Protein AF-0000000083161069 (afdb_homodimer)

pLDDT: mean 96.92, std 3.1, range [81.69, 98.94]

Radius of gyration: 20.44 Å; Cα contacts (8 Å, |Δi|>4): 675; chains: 2; bounding box: 47×59×51 Å

Secondary structure (DSSP, 8-state):
-EEEEEEEEEESS-S-TTSPPPPHHHHHHHHHHHHH-GGGT-TTEEEEEEEEEEGGGTEEEEEEEEPTT-TTSTTTT-EEEEEEEEETTTEEEEE-TTS-EEEEEEEE-GGG-EEEEEEEEEEETT--TTSHHHHHHHHHHHHHHHHHHHHHHHHHHHHHHTT--/-EEEEEEEEEESS-S-TTSPPPPHHHHHHHHHHHHH-GGGT-TTEEEEEEEEEEGGGTEEEEEEEEPTT-TTSTTTT-EEEEEEEEETTTEEEEE-TTS-EEEEEEEE-GGG-EEEEEEEEEEETT--TTSHHHHHHHHHHHHHHHHHHHHHHHHHHHHHHTT--

Structure (mmCIF, N/CA/C/O backbone):
data_AF-0000000083161069-model_v1
#
loop_
_entity.id
_entity.type
_entity.pdbx_description
1 polymer 'DUF1857-domain-containing protein'
#
loop_
_atom_site.group_PDB
_atom_site.id
_atom_site.type_symbol
_atom_site.label_atom_id
_atom_site.label_alt_id
_atom_site.label_comp_id
_atom_site.label_asym_id
_atom_site.label_entity_id
_atom_site.label_seq_id
_atom_site.pdbx_PDB_ins_code
_atom_site.Cartn_x
_atom_site.Cartn_y
_atom_site.Cartn_z
_atom_site.occupancy
_atom_site.B_iso_or_equiv
_atom_site.auth_seq_id
_atom_site.auth_comp_id
_atom_site.auth_asym_id
_atom_site.auth_atom_id
_atom_site.pdbx_PDB_model_num
ATOM 1 N N . MET A 1 1 ? 15.859 16.391 -9.18 1 93 1 MET A N 1
ATOM 2 C CA . MET A 1 1 ? 14.578 16.078 -8.547 1 93 1 MET A CA 1
ATOM 3 C C . MET A 1 1 ? 14.672 14.781 -7.742 1 93 1 MET A C 1
ATOM 5 O O . MET A 1 1 ? 15.133 13.758 -8.25 1 93 1 MET A O 1
ATOM 9 N N . LEU A 1 2 ? 14.273 14.859 -6.488 1 95.5 2 LEU A N 1
ATOM 10 C CA . LEU A 1 2 ? 14.273 13.695 -5.598 1 95.5 2 LEU A CA 1
ATOM 11 C C . LEU A 1 2 ? 12.898 13.055 -5.539 1 95.5 2 LEU A C 1
ATOM 13 O O . LEU A 1 2 ? 11.891 13.742 -5.359 1 95.5 2 LEU A O 1
ATOM 17 N N . ASN A 1 3 ? 12.797 11.773 -5.797 1 96.75 3 ASN A N 1
ATOM 18 C CA . ASN A 1 3 ? 11.625 10.953 -5.504 1 96.75 3 ASN A CA 1
ATOM 19 C C . ASN A 1 3 ? 11.812 10.133 -4.234 1 96.75 3 ASN A C 1
ATOM 21 O O . ASN A 1 3 ? 12.711 9.281 -4.168 1 96.75 3 ASN A O 1
ATOM 25 N N . LEU A 1 4 ? 11.031 10.422 -3.291 1 97.81 4 LEU A N 1
ATOM 26 C CA . LEU A 1 4 ? 11.172 9.766 -1.998 1 97.81 4 LEU A CA 1
ATOM 27 C C . LEU A 1 4 ? 10.008 8.82 -1.737 1 97.81 4 LEU A C 1
ATOM 29 O O . LEU A 1 4 ? 8.852 9.25 -1.698 1 97.81 4 LEU A O 1
ATOM 33 N N . ASN A 1 5 ? 10.289 7.562 -1.621 1 98.56 5 ASN A N 1
ATOM 34 C CA . ASN A 1 5 ? 9.289 6.555 -1.272 1 98.56 5 ASN A CA 1
ATOM 35 C C . ASN A 1 5 ? 9.375 6.168 0.202 1 98.56 5 ASN A C 1
ATOM 37 O O . ASN A 1 5 ? 10.438 5.777 0.686 1 98.56 5 ASN A O 1
ATOM 41 N N . ILE A 1 6 ? 8.25 6.27 0.891 1 98.75 6 ILE A N 1
ATOM 42 C CA . ILE A 1 6 ? 8.18 5.973 2.316 1 98.75 6 ILE A CA 1
ATOM 43 C C . ILE A 1 6 ? 6.941 5.121 2.605 1 98.75 6 ILE A C 1
ATOM 45 O O . ILE A 1 6 ? 5.891 5.312 1.989 1 98.75 6 ILE A O 1
ATOM 49 N N . ALA A 1 7 ? 7.07 4.164 3.502 1 98.94 7 ALA A N 1
ATOM 50 C CA . ALA A 1 7 ? 5.926 3.404 3.994 1 98.94 7 ALA A CA 1
ATOM 51 C C . ALA A 1 7 ? 6.039 3.146 5.496 1 98.94 7 ALA A C 1
ATOM 53 O O . ALA A 1 7 ? 7.129 2.869 6 1 98.94 7 ALA A O 1
ATOM 54 N N . TYR A 1 8 ? 4.949 3.268 6.191 1 98.94 8 TYR A N 1
ATOM 55 C CA . TYR A 1 8 ? 4.875 3.01 7.625 1 98.94 8 TYR A CA 1
ATOM 56 C C . TYR A 1 8 ? 3.617 2.225 7.973 1 98.94 8 TYR A C 1
ATOM 58 O O . TYR A 1 8 ? 2.541 2.49 7.434 1 98.94 8 TYR A O 1
ATOM 66 N N . THR A 1 9 ? 3.74 1.242 8.867 1 98.88 9 THR A N 1
ATOM 67 C CA . THR A 1 9 ? 2.639 0.362 9.242 1 98.88 9 THR A CA 1
ATOM 68 C C . THR A 1 9 ? 2.494 0.291 10.758 1 98.88 9 THR A C 1
ATOM 70 O O . THR A 1 9 ? 3.492 0.221 11.477 1 98.88 9 THR A O 1
ATOM 73 N N . GLU A 1 10 ? 1.285 0.245 11.234 1 98.19 10 GLU A N 1
ATOM 74 C CA . GLU A 1 10 ? 1.01 -0.045 12.633 1 98.19 10 GLU A CA 1
ATOM 75 C C . GLU A 1 10 ? -0.235 -0.915 12.789 1 98.19 10 GLU A C 1
ATOM 77 O O . GLU A 1 10 ? -1.199 -0.763 12.031 1 98.19 10 GLU A O 1
ATOM 82 N N . PRO A 1 11 ? -0.23 -1.835 13.781 1 97.62 11 PRO A N 1
ATOM 83 C CA . PRO A 1 11 ? -1.511 -2.447 14.148 1 97.62 11 PRO A CA 1
ATOM 84 C C . PRO A 1 11 ? -2.525 -1.428 14.664 1 97.62 11 PRO A C 1
ATOM 86 O O . PRO A 1 11 ? -2.154 -0.475 15.352 1 97.62 11 PRO A O 1
ATOM 89 N N . VAL A 1 12 ? -3.711 -1.641 14.25 1 98.19 12 VAL A N 1
ATOM 90 C CA . VAL A 1 12 ? -4.77 -0.715 14.633 1 98.19 12 VAL A CA 1
ATOM 91 C C . VAL A 1 12 ? -5.156 -0.947 16.094 1 98.19 12 VAL A C 1
ATOM 93 O O . VAL A 1 12 ? -5.375 0.007 16.844 1 98.19 12 VAL A O 1
ATOM 96 N N . ASN A 1 13 ? -5.246 -2.246 16.422 1 97.19 13 ASN A N 1
ATOM 97 C CA . ASN A 1 13 ? -5.695 -2.602 17.75 1 97.19 13 ASN A CA 1
ATOM 98 C C . ASN A 1 13 ? -4.539 -3.092 18.625 1 97.19 13 ASN A C 1
ATOM 100 O O . ASN A 1 13 ? -3.557 -3.631 18.109 1 97.19 13 ASN A O 1
ATOM 104 N N . TYR A 1 14 ? -4.609 -2.873 19.906 1 86.31 14 TYR A N 1
ATOM 105 C CA . TYR A 1 14 ? -3.629 -3.324 20.891 1 86.31 14 TYR A CA 1
ATOM 106 C C . TYR A 1 14 ? -4.082 -4.617 21.562 1 86.31 14 TYR A C 1
ATOM 108 O O . TYR A 1 14 ? -5.262 -4.965 21.516 1 86.31 14 TYR A O 1
ATOM 116 N N . SER A 1 15 ? -3.094 -5.258 22.047 1 81.81 15 SER A N 1
ATOM 117 C CA . SER A 1 15 ? -3.406 -6.488 22.766 1 81.81 15 SER A CA 1
ATOM 118 C C . SER A 1 15 ? -4.039 -6.184 24.125 1 81.81 15 SER A C 1
ATOM 120 O O . SER A 1 15 ? -4.711 -7.039 24.703 1 81.81 15 SER A O 1
ATOM 122 N N . ASP A 1 16 ? -3.877 -4.945 24.547 1 83.31 16 ASP A N 1
ATOM 123 C CA . ASP A 1 16 ? -4.434 -4.523 25.828 1 83.31 16 ASP A CA 1
ATOM 124 C C . ASP A 1 16 ? -5.961 -4.543 25.797 1 83.31 16 ASP A C 1
ATOM 126 O O . ASP A 1 16 ? -6.582 -3.725 25.109 1 83.31 16 ASP A O 1
ATOM 130 N N . GLU A 1 17 ? -6.516 -5.348 26.578 1 81.69 17 GLU A N 1
ATOM 131 C CA . GLU A 1 17 ? -7.953 -5.594 26.578 1 81.69 17 GLU A CA 1
ATOM 132 C C . GLU A 1 17 ? -8.719 -4.391 27.125 1 81.69 17 GLU A C 1
ATOM 134 O O . GLU A 1 17 ? -9.93 -4.281 26.922 1 81.69 17 GLU A O 1
ATOM 139 N N . SER A 1 18 ? -8.016 -3.508 27.797 1 86.75 18 SER A N 1
ATOM 140 C CA . SER A 1 18 ? -8.688 -2.348 28.375 1 86.75 18 SER A CA 1
ATOM 141 C C . SER A 1 18 ? -9 -1.302 27.297 1 86.75 18 SER A C 1
ATOM 143 O O . SER A 1 18 ? -9.797 -0.391 27.531 1 86.75 18 SER A O 1
ATOM 145 N N . ILE A 1 19 ? -8.375 -1.49 26.125 1 87.19 19 ILE A N 1
ATOM 146 C CA . ILE A 1 19 ? -8.609 -0.562 25.031 1 87.19 19 ILE A CA 1
ATOM 147 C C . ILE A 1 19 ? -9.633 -1.155 24.062 1 87.19 19 ILE A C 1
ATOM 149 O O . ILE A 1 19 ? -9.438 -2.26 23.547 1 87.19 19 ILE A O 1
ATOM 153 N N . PRO A 1 20 ? -10.688 -0.471 23.891 1 90.62 20 PRO A N 1
ATOM 154 C CA . PRO A 1 20 ? -11.711 -1.005 23 1 90.62 20 PRO A CA 1
ATOM 155 C C . PRO A 1 20 ? -11.172 -1.325 21.609 1 90.62 20 PRO A C 1
ATOM 157 O O . PRO A 1 20 ? -10.367 -0.565 21.062 1 90.62 20 PRO A O 1
ATOM 160 N N . THR A 1 21 ? -11.617 -2.432 21.094 1 94.94 21 THR A N 1
ATOM 161 C CA . THR A 1 21 ? -11.188 -2.895 19.781 1 94.94 21 THR A CA 1
ATOM 162 C C . THR A 1 21 ? -11.969 -2.189 18.672 1 94.94 21 THR A C 1
ATOM 164 O O . THR A 1 21 ? -13.195 -2.061 18.766 1 94.94 21 THR A O 1
ATOM 167 N N . LEU A 1 22 ? -11.32 -1.655 17.703 1 97.75 22 LEU A N 1
ATOM 168 C CA . LEU A 1 22 ? -11.969 -1.131 16.5 1 97.75 22 LEU A CA 1
ATOM 169 C C . LEU A 1 22 ? -12.227 -2.244 15.492 1 97.75 22 LEU A C 1
ATOM 171 O O . LEU A 1 22 ? -11.352 -3.078 15.242 1 97.75 22 LEU A O 1
ATOM 175 N N . THR A 1 23 ? -13.43 -2.256 14.938 1 97.62 23 THR A N 1
ATOM 176 C CA . THR A 1 23 ? -13.742 -3.223 13.891 1 97.62 23 THR A CA 1
ATOM 177 C C . THR A 1 23 ? -13.219 -2.744 12.539 1 97.62 23 THR A C 1
ATOM 179 O O . THR A 1 23 ? -12.922 -1.561 12.367 1 97.62 23 THR A O 1
ATOM 182 N N . ARG A 1 24 ? -13.156 -3.615 11.641 1 98.31 24 ARG A N 1
ATOM 183 C CA . ARG A 1 24 ? -12.75 -3.289 10.281 1 98.31 24 ARG A CA 1
ATOM 184 C C . ARG A 1 24 ? -13.672 -2.242 9.672 1 98.31 24 ARG A C 1
ATOM 186 O O . ARG A 1 24 ? -13.211 -1.312 9.008 1 98.31 24 ARG A O 1
ATOM 193 N N . ALA A 1 25 ? -14.969 -2.4 9.875 1 98.25 25 ALA A N 1
ATOM 194 C CA . ALA A 1 25 ? -15.961 -1.468 9.344 1 98.25 25 ALA A CA 1
ATOM 195 C C . ALA A 1 25 ? -15.758 -0.07 9.93 1 98.25 25 ALA A C 1
ATOM 197 O O . ALA A 1 25 ? -15.844 0.926 9.203 1 98.25 25 ALA A O 1
ATOM 198 N N . GLN A 1 26 ? -15.5 -0.002 11.188 1 98.62 26 GLN A N 1
ATOM 199 C CA . GLN A 1 26 ? -15.266 1.284 11.836 1 98.62 26 GLN A CA 1
ATOM 200 C C . GLN A 1 26 ? -14.039 1.98 1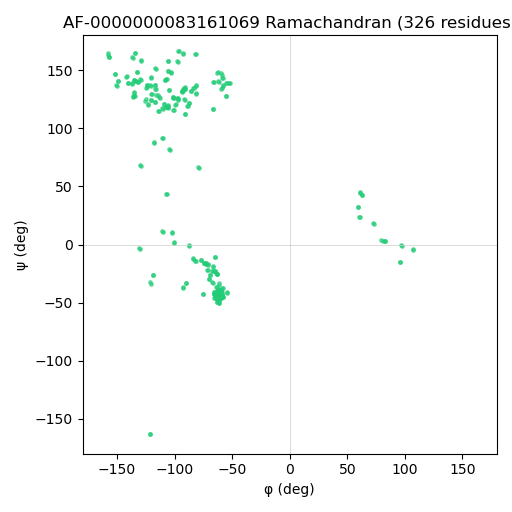1.25 1 98.62 26 GLN A C 1
ATOM 202 O O . GLN A 1 26 ? -14.094 3.172 10.93 1 98.62 26 GLN A O 1
ATOM 207 N N . VAL A 1 27 ? -12.953 1.22 11.086 1 98.88 27 VAL A N 1
ATOM 208 C CA . VAL A 1 27 ? -11.719 1.801 10.57 1 98.88 27 VAL A CA 1
ATOM 209 C C . VAL A 1 27 ? -11.953 2.316 9.148 1 98.88 27 VAL A C 1
ATOM 211 O O . VAL A 1 27 ? -11.57 3.44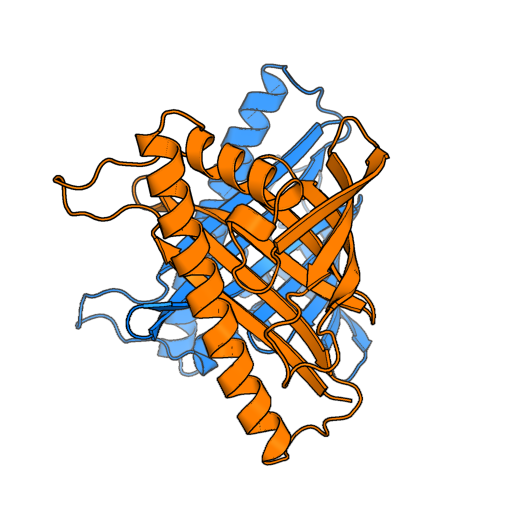3 8.82 1 98.88 27 VAL A O 1
ATOM 214 N N . TRP A 1 28 ? -12.625 1.539 8.328 1 98.81 28 TRP A N 1
ATOM 215 C CA . TRP A 1 28 ? -12.867 1.96 6.953 1 98.81 28 TRP A CA 1
ATOM 216 C C . TRP A 1 28 ? -13.758 3.195 6.91 1 98.81 28 TRP A C 1
ATOM 218 O O . TRP A 1 28 ? -13.516 4.121 6.133 1 98.81 28 TRP A O 1
ATOM 228 N N . ASN A 1 29 ? -14.766 3.207 7.719 1 98.69 29 ASN A N 1
ATOM 229 C CA . ASN A 1 29 ? -15.625 4.383 7.777 1 98.69 29 ASN A CA 1
ATOM 230 C C . ASN A 1 29 ? -14.852 5.633 8.18 1 98.69 29 ASN A C 1
ATOM 232 O O . ASN A 1 29 ? -15.109 6.719 7.656 1 98.69 29 ASN A O 1
ATOM 236 N N . GLY A 1 30 ? -13.961 5.469 9.078 1 98.88 30 GLY A N 1
ATOM 237 C CA . GLY A 1 30 ? -13.086 6.57 9.438 1 98.88 30 GLY A CA 1
ATOM 238 C C . GLY A 1 30 ? -12.219 7.055 8.297 1 98.88 30 GLY A C 1
ATOM 239 O O . GLY A 1 30 ? -12.062 8.258 8.094 1 98.88 30 GLY A O 1
ATOM 240 N N . LEU A 1 31 ? -11.664 6.129 7.531 1 98.88 31 LEU A N 1
ATOM 241 C CA . LEU A 1 31 ? -10.836 6.496 6.391 1 98.88 31 LEU A CA 1
ATOM 242 C C . LEU A 1 31 ? -11.656 7.242 5.344 1 98.88 31 LEU A C 1
ATOM 244 O O . LEU A 1 31 ? -11.156 8.18 4.711 1 98.88 31 LEU A O 1
ATOM 248 N N . LYS A 1 32 ? -12.891 6.805 5.203 1 98.62 32 LYS A N 1
ATOM 249 C CA . LYS A 1 32 ? -13.797 7.547 4.324 1 98.62 32 LYS A CA 1
ATOM 250 C C . LYS A 1 32 ? -14 8.977 4.824 1 98.62 32 LYS A C 1
ATOM 252 O O . LYS A 1 32 ? -13.992 9.922 4.035 1 98.62 32 LYS A O 1
ATOM 257 N N . GLN A 1 33 ? -14.203 9.125 6.133 1 98.69 33 GLN A N 1
ATOM 258 C CA . GLN A 1 33 ? -14.359 10.453 6.719 1 98.69 33 GLN A CA 1
ATOM 259 C C . GLN A 1 33 ? -13.102 11.289 6.516 1 98.69 33 GLN A C 1
ATOM 261 O O . GLN A 1 33 ? -13.18 12.492 6.262 1 98.69 33 GLN A O 1
ATOM 266 N N . LYS A 1 34 ? -11.961 10.656 6.66 1 98.81 34 LYS A N 1
ATOM 267 C CA . LYS A 1 34 ? -10.695 11.367 6.473 1 98.81 34 LYS A CA 1
ATOM 268 C C . LYS A 1 34 ? -10.602 11.969 5.074 1 98.81 34 LYS A C 1
ATOM 270 O O . LYS A 1 34 ? -10.047 13.047 4.895 1 98.81 34 LYS A O 1
ATOM 275 N N . VAL A 1 35 ? -11.102 11.281 4.078 1 98.69 35 VAL A N 1
ATOM 276 C CA . VAL A 1 35 ? -11.117 11.773 2.705 1 98.69 35 VAL A CA 1
ATOM 277 C C . VAL A 1 35 ? -11.977 13.031 2.617 1 98.69 35 VAL A C 1
ATOM 279 O O . VAL A 1 35 ? -11.586 14.023 1.994 1 98.69 35 VAL A O 1
ATOM 282 N N . ARG A 1 36 ? -13.039 13.062 3.285 1 98.38 36 ARG A N 1
ATOM 283 C CA . ARG A 1 36 ? -14.016 14.141 3.127 1 98.38 36 ARG A CA 1
ATOM 284 C C . ARG A 1 36 ? -13.719 15.289 4.086 1 98.38 36 ARG A C 1
ATOM 286 O O . ARG A 1 36 ? -14.008 16.453 3.781 1 98.38 36 ARG A O 1
ATOM 293 N N . LEU A 1 37 ? -13.188 14.922 5.262 1 98.38 37 LEU A N 1
ATOM 294 C CA . LEU A 1 37 ? -12.906 15.883 6.32 1 98.38 37 LEU A CA 1
ATOM 295 C C . LEU A 1 37 ? -11.477 15.727 6.832 1 98.38 37 LEU A C 1
ATOM 297 O O . LEU A 1 37 ? -11.266 15.422 8.008 1 98.38 37 LEU A O 1
ATOM 301 N N . PRO A 1 38 ? -10.531 16.047 6.012 1 98.62 38 PRO A N 1
ATOM 302 C CA . PRO A 1 38 ? -9.141 15.789 6.395 1 98.62 38 PRO A CA 1
ATOM 303 C C . PRO A 1 38 ? -8.711 16.594 7.621 1 98.62 38 PRO A C 1
ATOM 305 O O . PRO A 1 38 ? -7.824 16.156 8.367 1 98.62 38 PRO A O 1
ATOM 308 N N . GLN A 1 39 ? -9.305 17.703 7.906 1 98.12 39 GLN A N 1
ATOM 309 C CA . GLN A 1 39 ? -8.898 18.547 9.031 1 98.12 39 GLN A CA 1
ATOM 310 C C . GLN A 1 39 ? -9.164 17.844 10.359 1 98.12 39 GLN A C 1
ATOM 312 O O . GLN A 1 39 ? -8.609 18.234 11.391 1 98.12 39 GLN A O 1
ATOM 317 N N . ARG A 1 40 ? -10.016 16.844 10.352 1 97.62 40 ARG A N 1
ATOM 318 C CA . ARG A 1 40 ? -10.266 16.062 11.555 1 97.62 40 ARG A CA 1
ATOM 319 C C . ARG A 1 40 ? -9.07 15.172 11.883 1 97.62 40 ARG A C 1
ATOM 321 O O . ARG A 1 40 ? -8.844 14.828 13.047 1 97.62 40 ARG A O 1
ATOM 328 N N . PHE A 1 41 ? -8.25 14.883 10.898 1 98.44 41 PHE A N 1
ATOM 329 C CA . PHE A 1 41 ? -7.227 13.852 11.047 1 98.44 41 PHE A CA 1
ATOM 330 C C . PHE A 1 41 ? -5.832 14.453 10.883 1 98.44 41 PHE A C 1
ATOM 332 O O . PHE A 1 41 ? -4.848 13.883 11.367 1 98.44 41 PHE A O 1
ATOM 339 N N . ILE A 1 42 ? -5.75 15.555 10.141 1 97.56 42 ILE A N 1
ATOM 340 C CA . ILE A 1 42 ? -4.469 16.172 9.789 1 97.56 42 ILE A CA 1
ATOM 341 C C . ILE A 1 42 ? -4.352 17.531 10.461 1 97.56 42 ILE A C 1
ATOM 343 O O . ILE A 1 42 ? -5.027 18.484 10.062 1 97.56 42 ILE A O 1
ATOM 347 N N . PRO A 1 43 ? -3.422 17.641 11.344 1 96.56 43 PRO A N 1
ATOM 348 C CA . PRO A 1 43 ? -3.385 18.844 12.172 1 96.56 43 PRO A CA 1
ATOM 349 C C . PRO A 1 43 ? -3.047 20.109 11.367 1 96.56 43 PRO A C 1
ATOM 351 O O . PRO A 1 43 ? -3.354 21.219 11.805 1 96.56 43 PRO A O 1
ATOM 354 N N . SER A 1 44 ? -2.424 19.953 10.258 1 96.69 44 SER A N 1
ATOM 355 C CA . SER A 1 44 ? -2 21.094 9.461 1 96.69 44 SER A CA 1
ATOM 356 C C . SER A 1 44 ? -3.182 21.734 8.742 1 96.69 44 SER A C 1
ATOM 358 O O . SER A 1 44 ? -3.076 22.859 8.234 1 96.69 44 SER A O 1
ATOM 360 N N . PHE A 1 45 ? -4.297 21.078 8.641 1 98 45 PHE A N 1
ATOM 361 C CA . PHE A 1 45 ? -5.477 21.594 7.957 1 98 45 PHE A CA 1
ATOM 362 C C . PHE A 1 45 ? -6.512 22.078 8.969 1 98 45 PHE A C 1
ATOM 364 O O . PHE A 1 45 ? -6.664 21.484 10.039 1 98 45 PHE A O 1
ATOM 371 N N . ASP A 1 46 ? -7.254 23.078 8.594 1 98.25 46 ASP A N 1
ATOM 372 C CA . ASP A 1 46 ? -8.273 23.531 9.531 1 98.25 46 ASP A CA 1
ATOM 373 C C . ASP A 1 46 ? -9.633 23.672 8.844 1 98.25 46 ASP A C 1
ATOM 375 O O . ASP A 1 46 ? -10.633 24 9.484 1 98.25 46 ASP A O 1
ATOM 379 N N . ASP A 1 47 ? -9.695 23.453 7.578 1 98.38 47 ASP A N 1
ATOM 380 C CA . ASP A 1 47 ? -10.93 23.469 6.805 1 98.38 47 ASP A CA 1
ATOM 381 C C . ASP A 1 47 ? -10.781 22.656 5.523 1 98.38 47 ASP A C 1
ATOM 383 O O . ASP A 1 47 ? -9.672 22.297 5.133 1 98.38 47 ASP A O 1
ATOM 387 N N . SER A 1 48 ? -11.891 22.281 4.949 1 98.75 48 SER A N 1
ATOM 388 C CA . SER A 1 48 ? -11.891 21.578 3.672 1 98.75 48 SER A CA 1
ATOM 389 C C . SER A 1 48 ? -13.227 21.734 2.955 1 98.75 48 SER A C 1
ATOM 391 O O . SER A 1 48 ? -14.219 22.156 3.561 1 98.75 48 SER A O 1
ATOM 393 N N . ARG A 1 49 ? -13.242 21.438 1.66 1 98.62 49 ARG A N 1
ATOM 394 C CA . ARG A 1 49 ? -14.461 21.406 0.859 1 98.62 49 ARG A CA 1
ATOM 395 C C . ARG A 1 49 ? -14.328 20.422 -0.294 1 98.62 49 ARG A C 1
ATOM 397 O O . ARG A 1 49 ? -13.234 20.234 -0.839 1 98.62 49 ARG A O 1
ATOM 404 N N . ILE A 1 50 ? -15.422 19.797 -0.645 1 98.56 50 ILE A N 1
ATOM 405 C CA . ILE A 1 50 ? -15.484 18.891 -1.794 1 98.56 50 ILE A CA 1
ATOM 406 C C . ILE A 1 50 ? -15.805 19.688 -3.057 1 98.56 50 ILE A C 1
ATOM 408 O O . ILE A 1 50 ? -16.828 20.375 -3.123 1 98.56 50 ILE A O 1
ATOM 412 N N . ILE A 1 51 ? -14.938 19.609 -4.012 1 98.5 51 ILE A N 1
ATOM 413 C CA . ILE A 1 51 ? -15.078 20.375 -5.25 1 98.5 51 ILE A CA 1
ATOM 414 C C . ILE A 1 51 ? -15.805 19.531 -6.293 1 98.5 51 ILE A C 1
ATOM 416 O O . ILE A 1 51 ? -16.516 20.062 -7.152 1 98.5 51 ILE A O 1
ATOM 420 N N . GLU A 1 52 ? -15.523 18.281 -6.273 1 98.38 52 GLU A N 1
ATOM 421 C CA . GLU A 1 52 ? -16.094 17.344 -7.238 1 98.38 52 GLU A CA 1
ATOM 422 C C . GLU A 1 52 ? -16.25 15.953 -6.641 1 98.38 52 GLU A C 1
ATOM 424 O O . GLU A 1 52 ? -15.43 15.531 -5.82 1 98.38 52 GLU A O 1
ATOM 429 N N . GLU A 1 53 ? -17.312 15.266 -6.934 1 98.12 53 GLU A N 1
ATOM 430 C CA . GLU A 1 53 ? -17.562 13.875 -6.555 1 98.12 53 GLU A CA 1
ATOM 431 C C . GLU A 1 53 ? -18.141 13.078 -7.719 1 98.12 53 GLU A C 1
ATOM 433 O O . GLU A 1 53 ? -19.062 13.531 -8.391 1 98.12 53 GLU A O 1
ATOM 438 N N . ARG A 1 54 ? -17.484 11.938 -8.008 1 97.88 54 ARG A N 1
ATOM 439 C CA . ARG A 1 54 ? -17.938 11.062 -9.086 1 97.88 54 ARG A CA 1
ATOM 440 C C . ARG A 1 54 ? -17.938 9.602 -8.641 1 97.88 54 ARG A C 1
ATOM 442 O O . ARG A 1 54 ? -17.453 9.273 -7.562 1 97.88 54 ARG A O 1
ATOM 449 N N . ASP A 1 55 ? -18.656 8.766 -9.461 1 96.5 55 ASP A N 1
ATOM 450 C CA . ASP A 1 55 ? -18.609 7.312 -9.32 1 96.5 55 ASP A CA 1
ATOM 451 C C . ASP A 1 55 ? -19.109 6.883 -7.945 1 96.5 55 ASP A C 1
ATOM 453 O O . ASP A 1 55 ? -18.453 6.113 -7.246 1 96.5 55 ASP A O 1
ATOM 457 N N . ASP A 1 56 ? -20.203 7.508 -7.598 1 94.81 56 ASP A N 1
ATOM 458 C CA . ASP A 1 56 ? -20.906 7.184 -6.359 1 94.81 56 ASP A CA 1
ATOM 459 C C . ASP A 1 56 ? -20 7.383 -5.145 1 94.81 56 ASP A C 1
ATOM 461 O O . ASP A 1 56 ? -19.953 6.535 -4.25 1 94.81 56 ASP A O 1
ATOM 465 N N . GLY A 1 57 ? -19.094 8.375 -5.246 1 96.19 57 GLY A N 1
ATOM 466 C CA . GLY A 1 57 ? -18.297 8.797 -4.105 1 96.19 57 GLY A CA 1
ATOM 467 C C . GLY A 1 57 ? -16.922 8.156 -4.074 1 96.19 57 GLY A C 1
ATOM 468 O O . GLY A 1 57 ? -16.125 8.422 -3.168 1 96.19 57 GLY A O 1
ATOM 469 N N . SER A 1 58 ? -16.609 7.34 -5.004 1 97.25 58 SER A N 1
ATOM 470 C CA . SER A 1 58 ? -15.305 6.68 -4.98 1 97.25 58 SER A CA 1
ATOM 471 C C . SER A 1 58 ? -14.227 7.566 -5.594 1 97.25 58 SER A C 1
ATOM 473 O O . SER A 1 58 ? -13.039 7.27 -5.484 1 97.25 58 SER A O 1
ATOM 475 N N . TYR A 1 59 ? -14.633 8.641 -6.273 1 98.38 59 TYR A N 1
ATOM 476 C CA . TYR A 1 59 ? -13.727 9.672 -6.766 1 98.38 59 TYR A CA 1
ATOM 477 C C . TYR A 1 59 ? -14.117 11.047 -6.223 1 98.38 59 TYR A C 1
ATOM 479 O O . TYR A 1 59 ? -15.227 11.516 -6.449 1 98.38 59 TYR A O 1
ATOM 487 N N . ILE A 1 60 ? -13.203 11.672 -5.508 1 98.69 60 ILE A N 1
ATOM 488 C CA . ILE A 1 60 ? -13.469 12.953 -4.855 1 98.69 60 ILE A CA 1
ATOM 489 C C . ILE A 1 60 ? -12.305 13.906 -5.105 1 98.69 60 ILE A C 1
ATOM 491 O O . ILE A 1 60 ? -11.141 13.531 -4.953 1 98.69 60 ILE A O 1
ATOM 495 N N . VAL A 1 61 ? -12.625 15.047 -5.57 1 98.81 61 VAL A N 1
ATOM 496 C CA . VAL A 1 61 ? -11.664 16.156 -5.555 1 98.81 61 VAL A CA 1
ATOM 497 C C . VAL A 1 61 ? -11.992 17.094 -4.406 1 98.81 61 VAL A C 1
ATOM 499 O O . VAL A 1 61 ? -13.125 17.562 -4.281 1 98.81 61 VAL A O 1
ATOM 502 N N . ARG A 1 62 ? -10.969 17.344 -3.594 1 98.81 62 ARG A N 1
ATOM 503 C CA . ARG A 1 62 ? -11.18 18.234 -2.455 1 98.81 62 ARG A CA 1
ATOM 504 C C . ARG A 1 62 ? -10.117 19.328 -2.4 1 98.81 62 ARG A C 1
ATOM 506 O O . ARG A 1 62 ? -9.086 19.219 -3.07 1 98.81 62 ARG A O 1
ATOM 513 N N . GLU A 1 63 ? -10.539 20.359 -1.7 1 98.75 63 GLU A N 1
ATOM 514 C CA . GLU A 1 63 ? -9.57 21.359 -1.258 1 98.75 63 GLU A CA 1
ATOM 515 C C . GLU A 1 63 ? -9.484 21.422 0.266 1 98.75 63 GLU A C 1
ATOM 517 O O . GLU A 1 63 ? -10.508 21.359 0.949 1 98.75 63 GLU A O 1
ATOM 522 N N . ALA A 1 64 ? -8.258 21.438 0.754 1 98.5 64 ALA A N 1
ATOM 523 C CA . ALA A 1 64 ? -8.008 21.578 2.186 1 98.5 64 ALA A CA 1
ATOM 524 C C . ALA A 1 64 ? -7.25 22.859 2.484 1 98.5 64 ALA A C 1
ATOM 526 O O . ALA A 1 64 ? -6.336 23.234 1.743 1 98.5 64 ALA A O 1
ATOM 527 N N . HIS A 1 65 ? -7.652 23.5 3.477 1 98.56 65 HIS A N 1
ATOM 528 C CA . HIS A 1 65 ? -7.031 24.766 3.855 1 98.56 65 HIS A CA 1
ATOM 529 C C . HIS A 1 65 ? -5.895 24.547 4.852 1 98.56 65 HIS A C 1
ATOM 531 O O . HIS A 1 65 ? -6.098 23.938 5.898 1 98.56 65 HIS A O 1
ATOM 537 N N . VAL A 1 66 ? -4.723 25.047 4.5 1 98.06 66 VAL A N 1
ATOM 538 C CA . VAL A 1 66 ? -3.574 24.938 5.395 1 98.06 66 VAL A CA 1
ATOM 539 C C . VAL A 1 66 ? -3.641 26.047 6.449 1 98.06 66 VAL A C 1
ATOM 541 O O . VAL A 1 66 ? -3.82 27.219 6.117 1 98.06 66 VAL A O 1
ATOM 544 N N . LYS A 1 67 ? -3.342 25.625 7.629 1 97.44 67 LYS A N 1
ATOM 545 C CA . LYS A 1 67 ? -3.422 26.578 8.734 1 97.44 67 LYS A CA 1
ATOM 546 C C . LYS A 1 67 ? -2.502 27.781 8.492 1 97.44 67 LYS A C 1
ATOM 548 O O . LYS A 1 67 ? -1.336 27.609 8.133 1 97.44 67 LYS A O 1
ATOM 553 N N . ASP A 1 68 ? -3.012 28.969 8.93 1 96.31 68 ASP A N 1
ATOM 554 C CA . ASP A 1 68 ? -2.217 30.188 8.844 1 96.31 68 ASP A CA 1
ATOM 555 C C . ASP A 1 68 ? -1.042 30.141 9.82 1 96.31 68 ASP A C 1
ATOM 557 O O . ASP A 1 68 ? -0.015 30.797 9.594 1 96.31 68 ASP A O 1
ATOM 561 N N . SER A 1 69 ? -1.283 29.391 10.82 1 94.5 69 SER A N 1
ATOM 562 C CA . SER A 1 69 ? -0.328 29.391 11.922 1 94.5 69 SER A CA 1
ATOM 563 C C . SER A 1 69 ? 0.954 28.656 11.547 1 94.5 69 SER A C 1
ATOM 565 O O . SER A 1 69 ? 1.961 28.75 12.25 1 94.5 69 SER A O 1
ATOM 567 N N . LEU A 1 70 ? 0.975 27.859 10.484 1 92.94 70 LEU A N 1
ATOM 568 C CA . LEU A 1 70 ? 2.184 27.188 10.008 1 92.94 70 LEU A CA 1
ATOM 569 C C . LEU A 1 70 ? 3.049 28.156 9.203 1 92.94 70 LEU A C 1
ATOM 571 O O . LEU A 1 70 ? 3.359 27.875 8.039 1 92.94 70 LEU A O 1
ATOM 575 N N . HIS A 1 71 ? 3.57 29.109 9.836 1 89.94 71 HIS A N 1
ATOM 576 C CA . HIS A 1 71 ? 4.207 30.25 9.195 1 89.94 71 HIS A CA 1
ATOM 577 C C . HIS A 1 71 ? 5.441 29.828 8.406 1 89.94 71 HIS A C 1
ATOM 579 O O . HIS A 1 71 ? 5.801 30.453 7.41 1 89.94 71 HIS A O 1
ATOM 585 N N . GLU A 1 72 ? 5.949 28.766 8.828 1 88.69 72 GLU A N 1
ATOM 586 C CA . GLU A 1 72 ? 7.172 28.312 8.18 1 88.69 72 GLU A CA 1
ATOM 587 C C . GLU A 1 72 ? 6.863 27.562 6.883 1 88.69 72 GLU A C 1
ATOM 589 O O . GLU A 1 72 ? 7.754 27.344 6.066 1 88.69 72 GLU A O 1
ATOM 594 N N . SER A 1 73 ? 5.633 27.234 6.762 1 89.75 73 SER A N 1
ATOM 595 C CA . SER A 1 73 ? 5.23 26.516 5.555 1 89.75 73 SER A CA 1
ATOM 596 C C . SER A 1 73 ? 4.914 27.484 4.418 1 89.75 73 SER A C 1
ATOM 598 O O . SER A 1 73 ? 4.168 28.438 4.602 1 89.75 73 SER A O 1
ATOM 600 N N . PRO A 1 74 ? 5.445 27.219 3.254 1 90.06 74 PRO A N 1
ATOM 601 C CA . PRO A 1 74 ? 5.082 28.047 2.107 1 90.06 74 PRO A CA 1
ATOM 602 C C . PRO A 1 74 ? 3.607 27.922 1.728 1 90.06 74 PRO A C 1
ATOM 604 O O . PRO A 1 74 ? 3.098 28.719 0.935 1 90.06 74 PRO A O 1
ATOM 607 N N . MET A 1 75 ? 2.916 26.969 2.305 1 93.5 75 MET A N 1
ATOM 608 C CA . MET A 1 75 ? 1.519 26.719 1.967 1 93.5 75 MET A CA 1
ATOM 609 C C . MET A 1 75 ? 0.587 27.328 3.008 1 93.5 75 MET A C 1
ATOM 611 O O . MET A 1 75 ? -0.635 27.219 2.895 1 93.5 75 MET A O 1
ATOM 615 N N . ALA A 1 76 ? 1.163 28 3.99 1 96.56 76 ALA A N 1
ATOM 616 C CA . ALA A 1 76 ? 0.35 28.562 5.062 1 96.56 76 ALA A CA 1
ATOM 617 C C . ALA A 1 76 ? -0.742 29.469 4.508 1 96.56 76 ALA A C 1
ATOM 619 O O . ALA A 1 76 ? -0.47 30.344 3.676 1 96.56 76 ALA A O 1
ATOM 620 N N . GLY A 1 77 ? -1.941 29.172 4.949 1 97.31 77 GLY A N 1
ATOM 621 C CA . GLY A 1 77 ? -3.07 30 4.57 1 97.31 77 GLY A CA 1
ATOM 622 C C . GLY A 1 77 ? -3.592 29.703 3.178 1 97.31 77 GLY A C 1
ATOM 623 O O . GLY A 1 77 ? -4.508 30.375 2.699 1 97.31 77 GLY A O 1
ATOM 624 N N . LYS A 1 78 ? -3.07 28.766 2.564 1 97.38 78 LYS A N 1
ATOM 625 C CA . LYS A 1 78 ? -3.494 28.469 1.2 1 97.38 78 LYS A CA 1
ATOM 626 C C . LYS A 1 78 ? -4.359 27.219 1.159 1 97.38 78 LYS A C 1
ATOM 628 O O . LYS A 1 78 ? -4.363 26.422 2.105 1 97.38 78 LYS A O 1
ATOM 633 N N . TRP A 1 79 ? -5.125 27.125 0.13 1 97.81 79 TRP A N 1
ATOM 634 C CA . TRP A 1 79 ? -5.906 25.922 -0.15 1 97.81 79 TRP A CA 1
ATOM 635 C C . TRP A 1 79 ? -5.145 24.984 -1.07 1 97.81 79 TRP A C 1
ATOM 637 O O . TRP A 1 79 ? -4.555 25.406 -2.064 1 97.81 79 TRP A O 1
ATOM 647 N N . VAL A 1 80 ? -5.141 23.75 -0.703 1 97.56 80 VAL A N 1
ATOM 648 C CA . VAL A 1 80 ? -4.457 22.734 -1.493 1 97.56 80 VAL A CA 1
ATOM 649 C C . VAL A 1 80 ? -5.477 21.766 -2.088 1 97.56 80 VAL A C 1
ATOM 651 O O . VAL A 1 80 ? -6.316 21.219 -1.368 1 97.56 80 VAL A O 1
ATOM 654 N N . ARG A 1 81 ? -5.391 21.609 -3.342 1 98.25 81 ARG A N 1
ATOM 655 C CA . ARG A 1 81 ? -6.32 20.734 -4.035 1 98.25 81 ARG A CA 1
ATOM 656 C C . ARG A 1 81 ? -5.746 19.328 -4.172 1 98.25 81 ARG A C 1
ATOM 658 O O . ARG A 1 81 ? -4.582 19.156 -4.543 1 98.25 81 ARG A O 1
ATOM 665 N N . GLU A 1 82 ? -6.562 18.281 -3.828 1 98.25 82 GLU A N 1
ATOM 666 C CA . GLU A 1 82 ? -6.145 16.891 -3.938 1 98.25 82 GLU A CA 1
ATOM 667 C C . GLU A 1 82 ? -7.23 16.047 -4.586 1 98.25 82 GLU A C 1
ATOM 669 O O . GLU A 1 82 ? -8.422 16.312 -4.422 1 98.25 82 GLU A O 1
ATOM 674 N N . GLU A 1 83 ? -6.812 15.156 -5.398 1 98.75 83 GLU A N 1
ATOM 675 C CA . GLU A 1 83 ? -7.711 14.125 -5.918 1 98.75 83 GLU A CA 1
ATOM 676 C C . GLU A 1 83 ? -7.656 12.867 -5.066 1 98.75 83 GLU A C 1
ATOM 678 O O . GLU A 1 83 ? -6.574 12.359 -4.762 1 98.75 83 GLU A O 1
ATOM 683 N N . CYS A 1 84 ? -8.812 12.328 -4.695 1 98.81 84 CYS A N 1
ATOM 684 C CA . CYS A 1 84 ? -8.914 11.18 -3.807 1 98.81 84 CYS A CA 1
ATOM 685 C C . CYS A 1 84 ? -9.719 10.055 -4.457 1 98.81 84 CYS A C 1
ATOM 687 O O . CYS A 1 84 ? -10.742 10.312 -5.094 1 98.81 84 CYS A O 1
ATOM 689 N N . GLN A 1 85 ? -9.25 8.891 -4.375 1 98.75 85 GLN A N 1
ATOM 690 C CA . GLN A 1 85 ? -9.969 7.695 -4.812 1 98.75 85 GLN A CA 1
ATOM 691 C C . GLN A 1 85 ? -10.164 6.719 -3.656 1 98.75 85 GLN A C 1
ATOM 693 O O . GLN A 1 85 ? -9.258 6.516 -2.848 1 98.75 85 GLN A O 1
ATOM 698 N N . LEU A 1 86 ? -11.344 6.191 -3.596 1 98.69 86 LEU A N 1
ATOM 699 C CA . LEU A 1 86 ? -11.656 5.152 -2.617 1 98.69 86 LEU A CA 1
ATOM 700 C C . LEU A 1 86 ? -11.742 3.785 -3.287 1 98.69 86 LEU A C 1
ATOM 702 O O . LEU A 1 86 ? -12.562 3.582 -4.188 1 98.69 86 LEU A O 1
ATOM 706 N N . HIS A 1 87 ? -10.898 2.896 -2.914 1 98.31 87 HIS A N 1
ATOM 707 C CA . HIS A 1 87 ? -10.953 1.488 -3.291 1 98.31 87 HIS A CA 1
ATOM 708 C C . HIS A 1 87 ? -11.461 0.629 -2.141 1 98.31 87 HIS A C 1
ATOM 710 O O . HIS A 1 87 ? -10.672 -0.031 -1.456 1 98.31 87 HIS A O 1
ATOM 716 N N . GLU A 1 88 ? -12.75 0.622 -2.021 1 97.31 88 GLU A N 1
ATOM 717 C CA . GLU A 1 88 ? -13.414 0.014 -0.875 1 97.31 88 GLU A CA 1
ATOM 718 C C . GLU A 1 88 ? -13.203 -1.496 -0.846 1 97.31 88 GLU A C 1
ATOM 720 O O . GLU A 1 88 ? -13.195 -2.146 -1.893 1 97.31 88 GLU A O 1
ATOM 725 N N . PRO A 1 89 ? -12.977 -1.996 0.38 1 97.94 89 PRO A N 1
ATOM 726 C CA . PRO A 1 89 ? -12.812 -1.31 1.664 1 97.94 89 PRO A CA 1
ATOM 727 C C . PRO A 1 89 ? -11.367 -1.324 2.162 1 97.94 89 PRO A C 1
ATOM 729 O O . PRO A 1 89 ? -11.125 -1.543 3.352 1 97.94 89 PRO A O 1
ATOM 732 N N . VAL A 1 90 ? -10.445 -1.055 1.191 1 98.31 90 VAL A N 1
ATOM 733 C CA . VAL A 1 90 ? -9.07 -1.432 1.514 1 98.31 90 VAL A CA 1
ATOM 734 C C . VAL A 1 90 ? -8.164 -0.202 1.449 1 98.31 90 VAL A C 1
ATOM 736 O O . VAL A 1 90 ? -7.203 -0.091 2.211 1 98.31 90 VAL A O 1
ATOM 739 N N . LYS A 1 91 ? -8.516 0.715 0.541 1 98.69 91 LYS A N 1
ATOM 740 C CA . LYS A 1 91 ? -7.469 1.692 0.237 1 98.69 91 LYS A CA 1
ATOM 741 C C . LYS A 1 91 ? -8.078 3.027 -0.185 1 98.69 91 LYS A C 1
ATOM 743 O O . LYS A 1 91 ? -9.047 3.064 -0.947 1 98.69 91 LYS A O 1
ATOM 748 N N . THR A 1 92 ? -7.531 4.105 0.315 1 98.88 92 THR A N 1
ATOM 749 C CA . THR A 1 92 ? -7.707 5.438 -0.257 1 98.88 92 THR A CA 1
ATOM 750 C C . THR A 1 92 ? -6.418 5.914 -0.921 1 98.88 92 THR A C 1
ATOM 752 O O . THR A 1 92 ? -5.32 5.605 -0.455 1 98.88 92 THR A O 1
ATOM 755 N N . TYR A 1 93 ? -6.559 6.574 -2.006 1 98.81 93 TYR A N 1
ATOM 756 C CA . TYR A 1 93 ? -5.453 7.043 -2.832 1 98.81 93 TYR A 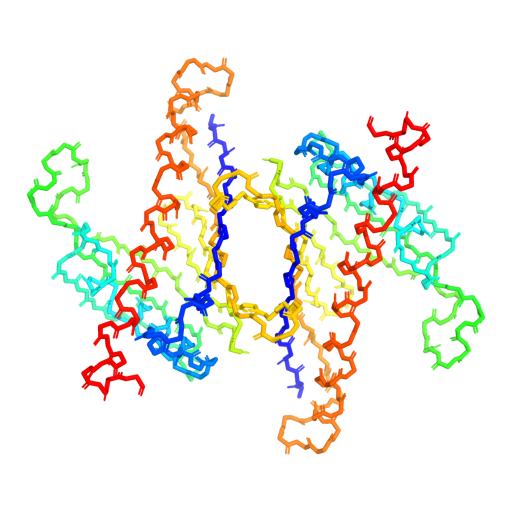CA 1
ATOM 757 C C . TYR A 1 93 ? -5.551 8.547 -3.076 1 98.81 93 TYR A C 1
ATOM 759 O O . TYR A 1 93 ? -6.574 9.031 -3.566 1 98.81 93 TYR A O 1
ATOM 767 N N . PHE A 1 94 ? -4.527 9.297 -2.734 1 98.88 94 PHE A N 1
ATOM 768 C CA . PHE A 1 94 ? -4.492 10.75 -2.867 1 98.88 94 PHE A CA 1
ATOM 769 C C . PHE A 1 94 ? -3.439 11.18 -3.885 1 98.88 94 PHE A C 1
ATOM 771 O O . PHE A 1 94 ? -2.291 10.734 -3.822 1 98.88 94 PHE A O 1
ATOM 778 N N . THR A 1 95 ? -3.816 11.969 -4.797 1 98.62 95 THR A N 1
ATOM 779 C CA . THR A 1 95 ? -2.887 12.641 -5.695 1 98.62 95 THR A CA 1
ATOM 780 C C . THR A 1 95 ? -2.783 14.125 -5.355 1 98.62 95 THR A C 1
ATOM 782 O O . THR A 1 95 ? -3.791 14.836 -5.352 1 98.62 95 THR A O 1
ATOM 785 N N . LEU A 1 96 ? -1.592 14.547 -4.992 1 97.31 96 LEU A N 1
ATOM 786 C CA . LEU A 1 96 ? -1.337 15.922 -4.594 1 97.31 96 LEU A CA 1
ATOM 787 C C . LEU A 1 96 ? -0.874 16.766 -5.781 1 97.31 96 LEU A C 1
ATOM 789 O O . LEU A 1 96 ? -0.461 16.219 -6.805 1 97.31 96 LEU A O 1
ATOM 793 N N . PRO A 1 97 ? -0.934 18.109 -5.578 1 93.62 97 PRO A N 1
ATOM 794 C CA . PRO A 1 97 ? -0.328 18.953 -6.613 1 93.62 97 PRO A CA 1
ATOM 795 C C . PRO A 1 97 ? 1.152 18.641 -6.828 1 93.62 97 PRO A C 1
ATOM 797 O O . PRO A 1 97 ? 1.89 18.438 -5.863 1 93.62 97 PRO A O 1
ATOM 800 N N . GLY A 1 98 ? 1.615 18.578 -8.086 1 93.56 98 GLY A N 1
ATOM 801 C CA . GLY A 1 98 ? 3.01 18.281 -8.367 1 93.56 98 GLY A CA 1
ATOM 802 C C . GLY A 1 98 ? 3.256 16.812 -8.664 1 93.56 98 GLY A C 1
ATOM 803 O O . GLY A 1 98 ? 4.352 16.438 -9.078 1 93.56 98 GLY A O 1
ATOM 804 N N . GLY A 1 99 ? 2.238 15.992 -8.305 1 96.06 99 GLY A N 1
ATOM 805 C CA . GLY A 1 99 ? 2.332 14.609 -8.742 1 96.06 99 GLY A CA 1
ATOM 806 C C . GLY A 1 99 ? 2.652 13.648 -7.617 1 96.06 99 GLY A C 1
ATOM 807 O O . GLY A 1 99 ? 2.688 12.43 -7.824 1 96.06 99 GLY A O 1
ATOM 808 N N . SER A 1 100 ? 2.908 14.117 -6.359 1 98 100 SER A N 1
ATOM 809 C CA . SER A 1 100 ? 3.076 13.227 -5.219 1 98 100 SER A CA 1
ATOM 810 C C . SER A 1 100 ? 1.804 12.43 -4.941 1 98 100 SER A C 1
ATOM 812 O O . SER A 1 100 ? 0.698 12.914 -5.203 1 98 100 SER A O 1
ATOM 814 N N . THR A 1 101 ? 1.994 11.18 -4.426 1 98.62 101 THR A N 1
ATOM 815 C CA . THR A 1 101 ? 0.832 10.344 -4.141 1 98.62 101 THR A CA 1
ATOM 816 C C . THR A 1 101 ? 0.942 9.719 -2.75 1 98.62 101 THR A C 1
ATOM 818 O O . THR A 1 101 ? 2.047 9.492 -2.252 1 98.62 101 THR A O 1
ATOM 821 N N . ILE A 1 102 ? -0.179 9.508 -2.131 1 98.81 102 ILE A N 1
ATOM 822 C CA . ILE A 1 102 ? -0.298 8.922 -0.801 1 98.81 102 ILE A CA 1
ATOM 823 C C . ILE A 1 102 ? -1.354 7.816 -0.819 1 98.81 102 ILE A C 1
ATOM 825 O O . ILE A 1 102 ? -2.406 7.965 -1.445 1 98.81 102 ILE A O 1
ATOM 829 N N . GLN A 1 103 ? -1.104 6.758 -0.156 1 98.94 103 GLN A N 1
ATOM 830 C CA . GLN A 1 103 ? -2.129 5.742 0.064 1 98.94 103 GLN A CA 1
ATOM 831 C C . GLN A 1 103 ? -2.318 5.465 1.553 1 98.94 103 GLN A C 1
ATOM 833 O O . GLN A 1 103 ? -1.346 5.414 2.309 1 98.94 103 GLN A O 1
ATOM 838 N N . ASN A 1 104 ? -3.51 5.355 1.968 1 98.94 104 ASN A N 1
ATOM 839 C CA . ASN A 1 104 ? -3.9 4.758 3.238 1 98.94 104 ASN A CA 1
ATOM 840 C C . ASN A 1 104 ? -4.512 3.371 3.039 1 98.94 104 ASN A C 1
ATOM 842 O O . ASN A 1 104 ? -5.57 3.24 2.426 1 98.94 104 ASN A O 1
ATOM 846 N N . ILE A 1 105 ? -3.898 2.383 3.607 1 98.94 105 ILE A N 1
ATOM 847 C CA . ILE A 1 105 ? -4.285 1.004 3.326 1 98.94 105 ILE A CA 1
ATOM 848 C C . ILE A 1 105 ? -4.719 0.317 4.617 1 98.94 105 ILE A C 1
ATOM 850 O O . ILE A 1 105 ? -3.977 0.299 5.602 1 98.94 105 ILE A O 1
ATOM 854 N N . LEU A 1 106 ? -5.879 -0.194 4.594 1 98.94 106 LEU A N 1
ATOM 855 C CA . LEU A 1 106 ? -6.387 -1.062 5.652 1 98.94 106 LEU A CA 1
ATOM 856 C C . LEU A 1 106 ? -6.223 -2.531 5.273 1 98.94 106 LEU A C 1
ATOM 858 O O . LEU A 1 106 ? -6.684 -2.957 4.211 1 98.94 106 LEU A O 1
ATOM 862 N N . SER A 1 107 ? -5.551 -3.301 6.145 1 98.94 107 SER A N 1
ATOM 863 C CA . SER A 1 107 ? -5.297 -4.703 5.836 1 98.94 107 SER A CA 1
ATOM 864 C C . SER A 1 107 ? -5.535 -5.59 7.059 1 98.94 107 SER A C 1
ATOM 866 O O . SER A 1 107 ? -5.613 -5.094 8.188 1 98.94 107 SER A O 1
ATOM 868 N N . VAL A 1 108 ? -5.711 -6.859 6.77 1 98.44 108 VAL A N 1
ATOM 869 C CA . VAL A 1 108 ? -5.816 -7.871 7.816 1 98.44 108 VAL A CA 1
ATOM 870 C C . VAL A 1 108 ? -4.539 -8.711 7.852 1 98.44 108 VAL A C 1
ATOM 872 O O . VAL A 1 108 ? 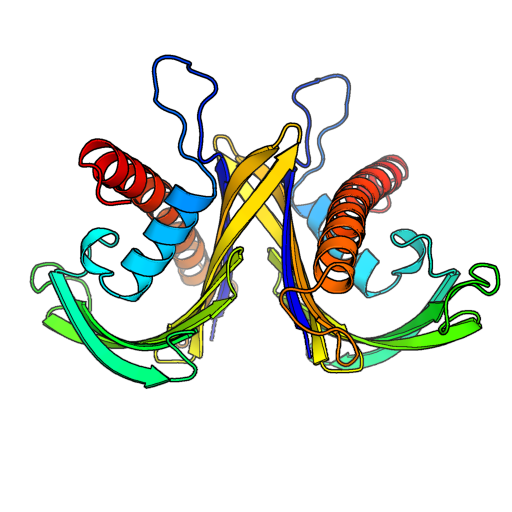-3.891 -8.906 6.824 1 98.44 108 VAL A O 1
ATOM 875 N N . GLY A 1 109 ? -4.121 -9.07 9.008 1 97.75 109 GLY A N 1
ATOM 876 C CA . GLY A 1 109 ? -2.975 -9.945 9.203 1 97.75 109 GLY A CA 1
ATOM 877 C C . GLY A 1 109 ? -3.314 -11.211 9.961 1 97.75 109 GLY A C 1
ATOM 878 O O . GLY A 1 109 ? -4.477 -11.625 10.008 1 97.75 109 GLY A O 1
ATOM 879 N N . PRO A 1 110 ? -2.275 -11.867 10.461 1 95.31 110 PRO A N 1
ATOM 880 C CA . PRO A 1 110 ? -2.518 -13.07 11.266 1 95.31 110 PRO A CA 1
ATOM 881 C C . PRO A 1 110 ? -3.508 -12.836 12.398 1 95.31 110 PRO A C 1
ATOM 883 O O . PRO A 1 110 ? -3.488 -11.773 13.031 1 95.31 110 PRO A O 1
ATOM 886 N N . ASP A 1 111 ? -4.395 -13.797 12.617 1 93.12 111 ASP A N 1
ATOM 887 C CA . ASP A 1 111 ? -5.395 -13.766 13.68 1 93.12 111 ASP A CA 1
ATOM 888 C C . ASP A 1 111 ? -6.32 -12.562 13.523 1 93.12 111 ASP A C 1
ATOM 890 O O . ASP A 1 111 ? -6.707 -11.938 14.516 1 93.12 111 ASP A O 1
ATOM 894 N N . GLN A 1 112 ? -6.457 -12.039 12.336 1 93.06 112 GLN A N 1
ATOM 895 C CA . GLN A 1 112 ? -7.402 -10.992 11.953 1 93.06 112 GLN A CA 1
ATOM 896 C C . GLN A 1 112 ? -6.98 -9.641 12.516 1 93.06 112 GLN A C 1
ATOM 898 O O . GLN A 1 112 ? -7.812 -8.742 12.672 1 93.06 112 GLN A O 1
ATOM 903 N N . THR A 1 113 ? -5.723 -9.594 12.875 1 96.06 113 THR A N 1
ATOM 904 C CA . THR A 1 113 ? -5.207 -8.297 13.312 1 96.06 113 THR A CA 1
ATOM 905 C C . THR A 1 113 ? -5.348 -7.258 12.203 1 96.06 113 THR A C 1
ATOM 907 O O . THR A 1 113 ? -5.027 -7.531 11.047 1 96.06 113 THR A O 1
ATOM 910 N N . LEU A 1 114 ? -5.832 -6.059 12.523 1 98.5 114 LEU A N 1
ATOM 911 C CA . LEU A 1 114 ? -5.965 -4.977 11.555 1 98.5 114 LEU A CA 1
ATOM 912 C C . LEU A 1 114 ? -4.711 -4.113 11.523 1 98.5 114 LEU A C 1
ATOM 914 O O . LEU A 1 114 ? -4.164 -3.768 12.578 1 98.5 114 LEU A O 1
ATOM 918 N N . TYR A 1 115 ? -4.246 -3.82 10.367 1 98.81 115 TYR A N 1
ATOM 919 C CA . TYR A 1 115 ? -3.104 -2.932 10.188 1 98.81 115 TYR A CA 1
ATOM 920 C C . TYR A 1 115 ? -3.479 -1.721 9.344 1 98.81 115 TYR A C 1
ATOM 922 O O . TYR A 1 115 ? -4.309 -1.821 8.438 1 98.81 115 TYR A O 1
ATOM 930 N N . LEU A 1 116 ? -2.941 -0.613 9.664 1 98.94 116 LEU A N 1
ATOM 931 C CA . LEU A 1 116 ? -2.951 0.567 8.805 1 98.94 116 LEU A CA 1
ATOM 932 C C . LEU A 1 116 ? -1.561 0.84 8.242 1 98.94 116 LEU A C 1
ATOM 934 O O . LEU A 1 116 ? -0.59 0.945 8.992 1 98.94 116 LEU A O 1
ATOM 938 N N . THR A 1 117 ? -1.39 0.858 6.961 1 98.94 117 THR A N 1
ATOM 939 C CA . THR A 1 117 ? -0.158 1.176 6.246 1 98.94 117 THR A CA 1
ATOM 940 C C . THR A 1 117 ? -0.338 2.422 5.383 1 98.94 117 THR A C 1
ATOM 942 O O . THR A 1 117 ? -1.242 2.479 4.547 1 98.94 117 THR A O 1
ATOM 945 N N . PHE A 1 118 ? 0.476 3.428 5.598 1 98.94 118 PHE A N 1
ATOM 946 C CA . PHE A 1 118 ? 0.509 4.578 4.703 1 98.94 118 PHE A CA 1
ATOM 947 C C . PHE A 1 118 ? 1.749 4.539 3.816 1 98.94 118 PHE A C 1
ATOM 949 O O . PHE A 1 118 ? 2.848 4.238 4.289 1 98.94 118 PHE A O 1
ATOM 956 N N . THR A 1 119 ? 1.553 4.762 2.551 1 98.94 119 THR A N 1
ATOM 957 C CA . THR A 1 119 ? 2.67 4.891 1.622 1 98.94 119 THR A CA 1
ATOM 958 C C . THR A 1 119 ? 2.709 6.289 1.013 1 98.94 119 THR A C 1
ATOM 960 O O . THR A 1 119 ? 1.667 6.918 0.83 1 98.94 119 THR A O 1
ATOM 963 N N . TYR A 1 120 ? 3.926 6.73 0.657 1 98.81 120 TYR A N 1
ATOM 964 C CA . TYR A 1 120 ? 4.168 8.039 0.05 1 98.81 120 TYR A CA 1
ATOM 965 C C . TYR A 1 120 ? 5.121 7.918 -1.133 1 98.81 120 TYR A C 1
ATOM 967 O O . TYR A 1 120 ? 6.125 7.203 -1.061 1 98.81 120 TYR A O 1
ATOM 975 N N . ASP A 1 121 ? 4.773 8.477 -2.205 1 98.5 121 ASP A N 1
ATOM 976 C CA . ASP A 1 121 ? 5.656 8.852 -3.309 1 98.5 121 ASP A CA 1
ATOM 977 C C . ASP A 1 121 ? 5.793 10.367 -3.42 1 98.5 121 ASP A C 1
ATOM 979 O O . ASP A 1 121 ? 5.008 11.016 -4.113 1 98.5 121 ASP A O 1
ATOM 983 N N . TRP A 1 122 ? 6.797 10.922 -2.746 1 98.12 122 TRP A N 1
ATOM 984 C CA . TRP A 1 122 ? 7.016 12.359 -2.695 1 98.12 122 TRP A CA 1
ATOM 985 C C . TRP A 1 122 ? 7.887 12.82 -3.859 1 98.12 122 TRP A C 1
ATOM 987 O O . TRP A 1 122 ? 9.031 12.383 -3.998 1 98.12 122 TRP A O 1
ATOM 997 N N . LYS A 1 123 ? 7.328 13.68 -4.672 1 97.81 123 LYS A N 1
ATOM 998 C CA . LYS A 1 123 ? 8.117 14.383 -5.68 1 97.81 123 LYS A CA 1
ATOM 999 C C . LYS A 1 123 ? 8.656 15.703 -5.137 1 97.81 123 LYS A C 1
ATOM 1001 O O . LYS A 1 123 ? 7.891 16.609 -4.828 1 97.81 123 LYS A O 1
ATOM 1006 N N . LEU A 1 124 ? 10.008 15.766 -4.973 1 96.69 124 LEU A N 1
ATOM 1007 C CA . LEU A 1 124 ? 10.656 16.953 -4.426 1 96.69 124 LEU A CA 1
ATOM 1008 C C . LEU A 1 124 ? 11.602 17.562 -5.449 1 96.69 124 LEU A C 1
ATOM 1010 O O . LEU A 1 124 ? 12.789 17.219 -5.496 1 96.69 124 LEU A O 1
ATOM 1014 N N . PRO A 1 125 ? 11.133 18.438 -6.285 1 94.81 125 PRO A N 1
ATOM 1015 C CA . PRO A 1 125 ? 11.875 18.922 -7.453 1 94.81 125 PRO A CA 1
ATOM 1016 C C . PRO A 1 125 ? 13.125 19.703 -7.074 1 94.81 125 PRO A C 1
ATOM 1018 O O . PRO A 1 125 ? 14.094 19.734 -7.836 1 94.81 125 PRO A O 1
ATOM 1021 N N . ASP A 1 126 ? 13.25 20.266 -5.934 1 93.56 126 ASP A N 1
ATOM 1022 C CA . ASP A 1 126 ? 14.336 21.188 -5.602 1 93.56 126 ASP A CA 1
ATOM 1023 C C . ASP A 1 126 ? 15.398 20.484 -4.754 1 93.56 126 ASP A C 1
ATOM 1025 O O . ASP A 1 126 ? 16.266 21.141 -4.18 1 93.56 126 ASP A O 1
ATOM 1029 N N . ILE A 1 127 ? 15.281 19.188 -4.652 1 96.5 127 ILE A N 1
ATOM 1030 C CA . ILE A 1 127 ? 16.234 18.438 -3.842 1 96.5 127 ILE A CA 1
ATOM 1031 C C . ILE A 1 127 ? 16.969 17.422 -4.707 1 96.5 127 ILE A C 1
ATOM 1033 O O . ILE A 1 127 ? 16.328 16.641 -5.426 1 96.5 127 ILE A O 1
ATOM 1037 N N . GLU A 1 128 ? 18.312 17.391 -4.645 1 96 128 GLU A N 1
ATOM 1038 C CA . GLU A 1 128 ? 19.125 16.469 -5.426 1 96 128 GLU A CA 1
ATOM 1039 C C . GLU A 1 128 ? 19.391 15.18 -4.648 1 96 128 GLU A C 1
ATOM 1041 O O . GLU A 1 128 ? 19.781 15.227 -3.48 1 96 128 GLU A O 1
ATOM 1046 N N . PRO A 1 129 ? 19.25 14.016 -5.297 1 94.75 129 PRO A N 1
ATOM 1047 C CA . PRO A 1 129 ? 19.562 12.742 -4.633 1 94.75 129 PRO A CA 1
ATOM 1048 C C . PRO A 1 129 ? 21 12.664 -4.156 1 94.75 129 PRO A C 1
ATOM 1050 O O . PRO A 1 129 ? 21.906 13.219 -4.801 1 94.75 129 PRO A O 1
ATOM 1053 N N . GLY A 1 130 ? 21.234 12 -3.049 1 94.44 130 GLY A N 1
ATOM 1054 C CA . GLY A 1 130 ? 22.578 11.742 -2.555 1 94.44 130 GLY A CA 1
ATOM 1055 C C . GLY A 1 130 ? 23.156 12.906 -1.763 1 94.44 130 GLY A C 1
ATOM 1056 O O . GLY A 1 130 ? 24.328 12.875 -1.368 1 94.44 130 GLY A O 1
ATOM 1057 N N . THR A 1 131 ? 22.438 13.945 -1.541 1 97.31 131 THR A N 1
ATOM 1058 C CA . THR A 1 131 ? 22.891 15.102 -0.788 1 97.31 131 THR A CA 1
ATOM 1059 C C . THR A 1 131 ? 22.453 15.016 0.669 1 97.31 131 THR A C 1
ATOM 1061 O O . THR A 1 131 ? 21.656 14.141 1.03 1 97.31 131 THR A O 1
ATOM 1064 N N . ARG A 1 132 ? 23.031 15.867 1.49 1 97.44 132 ARG A N 1
ATOM 1065 C CA . ARG A 1 132 ? 22.609 15.969 2.885 1 97.44 132 ARG A CA 1
ATOM 1066 C C . ARG A 1 132 ? 21.156 16.422 2.988 1 97.44 132 ARG A C 1
ATOM 1068 O O . ARG A 1 132 ? 20.422 15.961 3.859 1 97.44 132 ARG A O 1
ATOM 1075 N N . GLU A 1 133 ? 20.844 17.312 2.121 1 97.19 133 GLU A N 1
ATOM 1076 C CA . GLU A 1 133 ? 19.469 17.797 2.074 1 97.19 133 GLU A CA 1
ATOM 1077 C C . GLU A 1 133 ? 18.5 16.656 1.787 1 97.19 133 GLU A C 1
ATOM 1079 O O . GLU A 1 133 ? 17.406 16.594 2.365 1 97.19 133 GLU A O 1
ATOM 1084 N N . ALA A 1 134 ? 18.844 15.773 0.908 1 97.5 134 ALA A N 1
ATOM 1085 C CA . ALA A 1 134 ? 18.016 14.609 0.585 1 97.5 134 ALA A CA 1
ATOM 1086 C C . ALA A 1 134 ? 17.844 13.703 1.801 1 97.5 134 ALA A C 1
ATOM 1088 O O . ALA A 1 134 ? 16.75 13.211 2.064 1 97.5 134 ALA A O 1
ATOM 1089 N N . GLN A 1 135 ? 18.906 13.539 2.512 1 97.19 135 GLN A N 1
ATOM 1090 C CA . GLN A 1 135 ? 18.859 12.719 3.715 1 97.19 135 GLN A CA 1
ATOM 1091 C C . GLN A 1 135 ? 17.938 13.336 4.766 1 97.19 135 GLN A C 1
ATOM 1093 O O . GLN A 1 135 ? 17.156 12.633 5.402 1 97.19 135 GLN A O 1
ATOM 1098 N N . GLN A 1 136 ? 18.062 14.586 4.918 1 97.56 136 GLN A N 1
ATOM 1099 C CA . GLN A 1 136 ? 17.203 15.289 5.871 1 97.56 136 GLN A CA 1
ATOM 1100 C C . GLN A 1 136 ? 15.734 15.188 5.473 1 97.56 136 GLN A C 1
ATOM 1102 O O . GLN A 1 136 ? 14.867 14.992 6.324 1 97.56 136 GLN A O 1
ATOM 1107 N N . ALA A 1 137 ? 15.469 15.32 4.211 1 97.31 137 ALA A N 1
ATOM 1108 C CA . ALA A 1 137 ? 14.102 15.188 3.715 1 97.31 137 ALA A CA 1
ATOM 1109 C C . ALA A 1 137 ? 13.539 13.805 4.027 1 97.31 137 ALA A C 1
ATOM 1111 O O . ALA A 1 137 ? 12.391 13.68 4.445 1 97.31 137 ALA A O 1
ATOM 1112 N N . GLU A 1 138 ? 14.32 12.789 3.811 1 97.62 138 GLU A N 1
ATOM 1113 C CA . GLU A 1 138 ? 13.891 11.422 4.105 1 97.62 138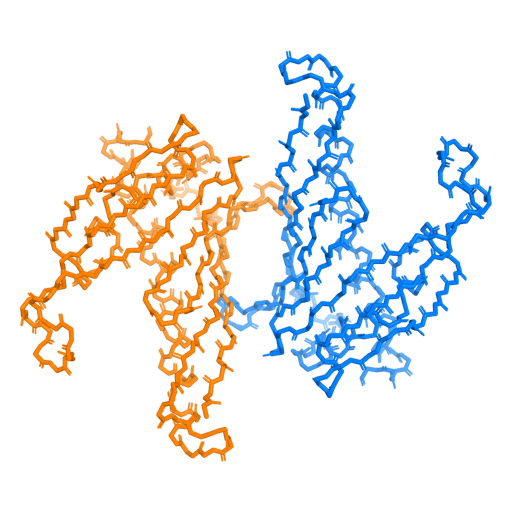 GLU A CA 1
ATOM 1114 C C . GLU A 1 138 ? 13.547 11.266 5.586 1 97.62 138 GLU A C 1
ATOM 1116 O O . GLU A 1 138 ? 12.516 10.68 5.926 1 97.62 138 GLU A O 1
ATOM 1121 N N . ASP A 1 139 ? 14.414 11.805 6.445 1 97.62 139 ASP A N 1
ATOM 1122 C CA . ASP A 1 139 ? 14.164 11.734 7.883 1 97.62 139 ASP A CA 1
ATOM 1123 C C . ASP A 1 139 ? 12.867 12.445 8.25 1 97.62 139 ASP A C 1
ATOM 1125 O O . ASP A 1 139 ? 12.039 11.906 8.984 1 97.62 139 ASP A O 1
ATOM 1129 N N . ASP A 1 140 ? 12.703 13.609 7.754 1 96.94 140 ASP A N 1
ATOM 1130 C CA . ASP A 1 140 ? 11.531 14.422 8.07 1 96.94 140 ASP A CA 1
ATOM 1131 C C . ASP A 1 140 ? 10.25 13.742 7.578 1 96.94 140 ASP A C 1
ATOM 1133 O O . ASP A 1 140 ? 9.266 13.664 8.312 1 96.94 140 ASP A O 1
ATOM 1137 N N . HIS A 1 141 ? 10.242 13.258 6.352 1 97.69 141 HIS A N 1
ATOM 1138 C CA . HIS A 1 141 ? 9.055 12.656 5.77 1 97.69 141 HIS A CA 1
ATOM 1139 C C . HIS A 1 141 ? 8.734 11.312 6.422 1 97.69 141 HIS A C 1
ATOM 1141 O O . HIS A 1 141 ? 7.574 10.906 6.488 1 97.69 141 HIS A O 1
ATOM 1147 N N . THR A 1 142 ? 9.773 10.625 6.891 1 97.75 142 THR A N 1
ATOM 1148 C CA . THR A 1 142 ? 9.547 9.406 7.652 1 97.75 142 THR A CA 1
ATOM 1149 C C . THR A 1 142 ? 8.812 9.703 8.953 1 97.75 142 THR A C 1
ATOM 1151 O O . THR A 1 142 ? 7.887 8.984 9.336 1 97.75 142 THR A O 1
ATOM 1154 N N . LYS A 1 143 ? 9.234 10.773 9.617 1 97.56 143 LYS A N 1
ATOM 1155 C CA . LYS A 1 143 ? 8.539 11.203 10.828 1 97.56 143 LYS A CA 1
ATOM 1156 C C . LYS A 1 143 ? 7.09 11.57 10.539 1 97.56 143 LYS A C 1
ATOM 1158 O O . LYS A 1 143 ? 6.195 11.25 11.328 1 97.56 143 LYS A O 1
ATOM 1163 N N . ILE A 1 144 ? 6.852 12.203 9.438 1 97.25 144 ILE A N 1
ATOM 1164 C CA . ILE A 1 144 ? 5.504 12.594 9.031 1 97.25 144 ILE A CA 1
ATOM 1165 C C . ILE A 1 144 ? 4.66 11.344 8.805 1 97.25 144 ILE A C 1
ATOM 1167 O O . ILE A 1 144 ? 3.508 11.273 9.242 1 97.25 144 ILE A O 1
ATOM 1171 N N . ALA A 1 145 ? 5.191 10.336 8.141 1 98.5 145 ALA A N 1
ATOM 1172 C CA . ALA A 1 145 ? 4.465 9.094 7.887 1 98.5 145 ALA A CA 1
ATOM 1173 C C . ALA A 1 145 ? 4.047 8.43 9.188 1 98.5 145 ALA A C 1
ATOM 1175 O O . ALA A 1 145 ? 2.889 8.031 9.352 1 98.5 145 ALA A O 1
ATOM 1176 N N . LYS A 1 146 ? 4.98 8.375 10.102 1 98.44 146 LYS A N 1
ATOM 1177 C CA . LYS A 1 146 ? 4.707 7.773 11.406 1 98.44 146 LYS A CA 1
ATOM 1178 C C . LYS A 1 146 ? 3.602 8.523 12.141 1 98.44 146 LYS A C 1
ATOM 1180 O O . LYS A 1 146 ? 2.621 7.922 12.578 1 98.44 146 LYS A O 1
ATOM 1185 N N . SER A 1 147 ? 3.738 9.797 12.211 1 98.25 147 SER A N 1
ATOM 1186 C CA . SER A 1 147 ? 2.771 10.594 12.953 1 98.25 147 SER A CA 1
ATOM 1187 C C . SER A 1 147 ? 1.403 10.578 12.281 1 98.25 147 SER A C 1
ATOM 1189 O O . SER A 1 147 ? 0.373 10.672 12.953 1 98.25 147 SER A O 1
ATOM 1191 N N . SER A 1 148 ? 1.396 10.492 10.961 1 98.5 148 SER A N 1
ATOM 1192 C CA . SER A 1 148 ? 0.135 10.453 10.227 1 98.5 148 SER A CA 1
ATOM 1193 C C . SER A 1 148 ? -0.649 9.18 10.547 1 98.5 148 SER A C 1
ATOM 1195 O O . SER A 1 148 ? -1.854 9.234 10.805 1 98.5 148 SER A O 1
ATOM 1197 N N . VAL A 1 149 ? 0.014 8 10.547 1 98.75 149 VAL A N 1
ATOM 1198 C CA . VAL A 1 149 ? -0.644 6.742 10.883 1 98.75 149 VAL A CA 1
ATOM 1199 C C . VAL A 1 149 ? -1.133 6.785 12.328 1 98.75 149 VAL A C 1
ATOM 1201 O O . VAL A 1 149 ? -2.303 6.508 12.602 1 98.75 149 VAL A O 1
ATOM 1204 N N . GLN A 1 150 ? -0.247 7.168 13.195 1 98.06 150 GLN A N 1
ATOM 1205 C CA . GLN A 1 150 ? -0.582 7.188 14.617 1 98.06 150 GLN A CA 1
ATOM 1206 C C . GLN A 1 150 ? -1.704 8.18 14.906 1 98.06 150 GLN A C 1
ATOM 1208 O O . GLN A 1 150 ? -2.611 7.891 15.688 1 98.06 150 GLN A O 1
ATOM 1213 N N . GLY A 1 151 ? -1.58 9.352 14.289 1 98.31 151 GLY A N 1
ATOM 1214 C CA . GLY A 1 151 ? -2.635 10.336 14.445 1 98.31 151 GLY A CA 1
ATOM 1215 C C . GLY A 1 151 ? -3.98 9.859 13.93 1 98.31 151 GLY A C 1
ATOM 1216 O O . GLY A 1 151 ? -5.02 10.148 14.531 1 98.31 151 GLY A O 1
ATOM 1217 N N . THR A 1 152 ? -4.016 9.188 12.797 1 98.75 152 THR A N 1
ATOM 1218 C CA . THR A 1 152 ? -5.254 8.648 12.25 1 98.75 152 THR A CA 1
ATOM 1219 C C . THR A 1 152 ? -5.867 7.617 13.195 1 98.75 152 THR A C 1
ATOM 1221 O O . THR A 1 152 ? -7.062 7.668 13.484 1 98.75 152 THR A O 1
ATOM 1224 N N . ILE A 1 153 ? -5.059 6.691 13.711 1 98.31 153 ILE A N 1
ATOM 1225 C CA . ILE A 1 153 ? -5.547 5.672 14.633 1 98.31 153 ILE A CA 1
ATOM 1226 C C . ILE A 1 153 ? -6.125 6.34 15.883 1 98.31 153 ILE A C 1
ATOM 1228 O O . ILE A 1 153 ? -7.191 5.953 16.359 1 98.31 153 ILE A O 1
ATOM 1232 N N . LYS A 1 154 ? -5.395 7.309 16.406 1 97.62 154 LYS A N 1
ATOM 1233 C CA . LYS A 1 154 ? -5.879 8.039 17.578 1 97.62 154 LYS A CA 1
ATOM 1234 C C . LYS A 1 154 ? -7.234 8.688 17.297 1 97.62 154 LYS A C 1
ATOM 1236 O O . LYS A 1 154 ? -8.148 8.609 18.125 1 97.62 154 LYS A O 1
ATOM 1241 N N . MET A 1 155 ? -7.363 9.32 16.156 1 98.56 155 MET A N 1
ATOM 1242 C CA . MET A 1 155 ? -8.625 9.969 15.812 1 98.56 155 MET A CA 1
ATOM 1243 C C . MET A 1 155 ? -9.734 8.938 15.641 1 98.56 155 MET A C 1
ATOM 1245 O O . MET A 1 155 ? -10.875 9.172 16.062 1 98.56 155 MET A O 1
ATOM 1249 N N . LEU A 1 156 ? -9.453 7.82 15.016 1 98.5 156 LEU A N 1
ATOM 1250 C CA . LEU A 1 156 ? -10.438 6.75 14.875 1 98.5 156 LEU A CA 1
ATOM 1251 C C . LEU A 1 156 ? -10.984 6.336 16.234 1 98.5 156 LEU A C 1
ATOM 1253 O O . LEU A 1 156 ? -12.195 6.117 16.375 1 98.5 156 LEU A O 1
ATOM 1257 N N . ARG A 1 157 ? -10.164 6.254 17.188 1 97.69 157 ARG A N 1
ATOM 1258 C CA . ARG A 1 157 ? -10.594 5.867 18.531 1 97.69 157 ARG A CA 1
ATOM 1259 C C . ARG A 1 157 ? -11.516 6.918 19.141 1 97.69 157 ARG A C 1
ATOM 1261 O O . ARG A 1 157 ? -12.523 6.582 19.766 1 97.69 157 ARG A O 1
ATOM 1268 N N . ARG A 1 158 ? -11.141 8.141 18.953 1 97.56 158 ARG A N 1
ATOM 1269 C CA . ARG A 1 158 ? -11.984 9.227 19.438 1 97.56 158 ARG A CA 1
ATOM 1270 C C . ARG A 1 158 ? -13.359 9.195 18.781 1 97.56 158 ARG A C 1
ATOM 1272 O O . ARG A 1 158 ? -14.375 9.352 19.453 1 97.56 158 ARG A O 1
ATOM 1279 N N . LEU A 1 159 ? -13.352 8.977 17.531 1 98.19 159 LEU A N 1
ATOM 1280 C CA . LEU A 1 159 ? -14.609 8.922 16.797 1 98.19 159 LEU A CA 1
ATOM 1281 C C . LEU A 1 159 ? -15.453 7.738 17.266 1 98.19 159 LEU A C 1
ATOM 1283 O O . LEU A 1 159 ? -16.672 7.855 17.391 1 98.19 159 LEU A O 1
ATOM 1287 N N . ALA A 1 160 ? -14.812 6.598 17.422 1 97.44 160 ALA A N 1
ATOM 1288 C CA . ALA A 1 160 ? -15.523 5.414 17.891 1 97.44 160 ALA A CA 1
ATOM 1289 C C . ALA A 1 160 ? -16.156 5.668 19.266 1 97.44 160 ALA A C 1
ATOM 1291 O O . ALA A 1 160 ? -17.312 5.289 19.5 1 97.44 160 ALA A O 1
ATOM 1292 N N . GLU A 1 161 ? -15.391 6.305 20.125 1 96.12 161 GLU A N 1
ATOM 1293 C CA . GLU A 1 161 ? -15.891 6.629 21.453 1 96.12 161 GLU A CA 1
ATOM 1294 C C . GLU A 1 161 ? -17.109 7.547 21.375 1 96.12 161 GLU A C 1
ATOM 1296 O O . GLU A 1 161 ? -18.031 7.438 22.188 1 96.12 161 GLU A O 1
ATOM 1301 N N . ALA A 1 162 ? -17.141 8.391 20.453 1 97.31 162 ALA A N 1
ATOM 1302 C CA . ALA A 1 162 ? -18.234 9.352 20.266 1 97.31 162 ALA A CA 1
ATOM 1303 C C . ALA A 1 162 ? -19.344 8.758 19.422 1 97.31 162 ALA A C 1
ATOM 1305 O O . ALA A 1 162 ? -20.328 9.445 19.109 1 97.31 162 ALA A O 1
ATOM 1306 N N . ASN A 1 163 ? -19.203 7.48 18.953 1 97.12 163 ASN A N 1
ATOM 1307 C CA . ASN A 1 163 ? -20.172 6.762 18.141 1 97.12 163 ASN A CA 1
ATOM 1308 C C . ASN A 1 163 ? -20.391 7.449 16.797 1 97.12 163 ASN A C 1
ATOM 1310 O O . ASN A 1 163 ? -21.531 7.598 16.344 1 97.12 163 ASN A O 1
ATOM 1314 N N . LEU A 1 164 ? -19.25 7.867 16.234 1 97.62 164 LEU A N 1
ATOM 1315 C CA . LEU A 1 164 ? -19.328 8.594 14.977 1 97.62 164 LEU A CA 1
ATOM 1316 C C . LEU A 1 164 ? -18.75 7.754 13.836 1 97.62 164 LEU A C 1
ATOM 1318 O O . LEU A 1 164 ? -18.484 8.281 12.75 1 97.62 164 LEU A O 1
ATOM 1322 N N . LEU A 1 165 ? -18.547 6.512 14.18 1 96.31 165 LEU A N 1
ATOM 1323 C CA . LEU A 1 165 ? -18.031 5.613 13.148 1 96.31 165 LEU A CA 1
ATOM 1324 C C . LEU A 1 165 ? -19.094 4.594 12.742 1 96.31 165 LEU A C 1
ATOM 1326 O O . LEU A 1 165 ? -19.984 4.277 13.523 1 96.31 165 LEU A O 1
ATOM 1330 N N . MET B 1 1 ? -19.297 -6.559 -13.906 1 92.94 1 MET B N 1
ATOM 1331 C CA . MET B 1 1 ? -17.875 -6.672 -13.609 1 92.94 1 MET B CA 1
ATOM 1332 C C . MET B 1 1 ? -17.609 -6.402 -12.133 1 92.94 1 MET B C 1
ATOM 1334 O O . MET B 1 1 ? -18.062 -5.395 -11.586 1 92.94 1 MET B O 1
ATOM 1338 N N . LEU B 1 2 ? -16.891 -7.312 -11.492 1 95.44 2 LEU B N 1
ATOM 1339 C CA . LEU B 1 2 ? -16.531 -7.176 -10.086 1 95.44 2 LEU B CA 1
ATOM 1340 C C . LEU B 1 2 ? -15.125 -6.625 -9.938 1 95.44 2 LEU B C 1
ATOM 1342 O O . LEU B 1 2 ? -14.188 -7.109 -10.578 1 95.44 2 LEU B O 1
ATOM 1346 N N . ASN B 1 3 ? -14.945 -5.562 -9.195 1 96.75 3 ASN B N 1
ATOM 1347 C CA . ASN B 1 3 ? -13.648 -5.09 -8.719 1 96.75 3 ASN B CA 1
ATOM 1348 C C . ASN B 1 3 ? -13.414 -5.48 -7.262 1 96.75 3 ASN B C 1
ATOM 1350 O O . ASN B 1 3 ? -14.164 -5.062 -6.375 1 96.75 3 ASN B O 1
ATOM 1354 N N . LEU B 1 4 ? -12.453 -6.27 -7.078 1 97.81 4 LEU B N 1
ATOM 1355 C CA . LEU B 1 4 ? -12.18 -6.785 -5.738 1 97.81 4 LEU B CA 1
ATOM 1356 C C . LEU B 1 4 ? -10.883 -6.207 -5.184 1 97.81 4 LEU B C 1
ATOM 1358 O O . LEU B 1 4 ? -9.82 -6.395 -5.773 1 97.81 4 LEU B O 1
ATOM 1362 N N . ASN B 1 5 ? -10.984 -5.484 -4.117 1 98.56 5 ASN B N 1
ATOM 1363 C CA . ASN B 1 5 ? -9.82 -4.945 -3.422 1 98.56 5 ASN B CA 1
ATOM 1364 C C . ASN B 1 5 ? -9.477 -5.77 -2.182 1 98.56 5 ASN B C 1
ATOM 1366 O O . ASN B 1 5 ? -10.328 -5.984 -1.318 1 98.56 5 ASN B O 1
ATOM 1370 N N . ILE B 1 6 ? -8.234 -6.203 -2.117 1 98.69 6 ILE B N 1
ATOM 1371 C CA . ILE B 1 6 ? -7.766 -7.031 -1.012 1 98.69 6 ILE B CA 1
ATOM 1372 C C . ILE B 1 6 ? -6.41 -6.527 -0.525 1 98.69 6 ILE B C 1
ATOM 1374 O O . ILE B 1 6 ? -5.582 -6.086 -1.325 1 98.69 6 ILE B O 1
ATOM 1378 N N . ALA B 1 7 ? -6.191 -6.559 0.776 1 98.94 7 ALA B N 1
ATOM 1379 C CA . ALA B 1 7 ? -4.883 -6.27 1.353 1 98.94 7 ALA B CA 1
ATOM 1380 C C . ALA B 1 7 ? -4.578 -7.207 2.52 1 98.94 7 ALA B C 1
ATOM 1382 O O . ALA B 1 7 ? -5.465 -7.512 3.322 1 98.94 7 ALA B O 1
ATOM 1383 N N . TYR B 1 8 ? -3.367 -7.672 2.596 1 98.94 8 TYR B N 1
ATOM 1384 C CA . TYR B 1 8 ? -2.898 -8.539 3.672 1 98.94 8 TYR B CA 1
ATOM 1385 C C . TYR B 1 8 ? -1.512 -8.117 4.145 1 98.94 8 TYR B C 1
ATOM 1387 O O . TYR B 1 8 ? -0.649 -7.777 3.332 1 98.94 8 TYR B O 1
ATOM 1395 N N . THR B 1 9 ? -1.289 -8.133 5.469 1 98.81 9 THR B N 1
ATOM 1396 C CA . THR B 1 9 ? -0.035 -7.684 6.062 1 98.81 9 THR B CA 1
ATOM 1397 C C . THR B 1 9 ? 0.501 -8.727 7.039 1 98.81 9 THR B C 1
ATOM 1399 O O . THR B 1 9 ? -0.263 -9.32 7.801 1 98.81 9 THR B O 1
ATOM 1402 N N . GLU B 1 10 ? 1.787 -8.898 7.062 1 98.12 10 GLU B N 1
ATOM 1403 C CA . GLU B 1 10 ? 2.445 -9.695 8.094 1 98.12 10 GLU B CA 1
ATOM 1404 C C . GLU B 1 10 ? 3.773 -9.062 8.516 1 98.12 10 GLU B C 1
ATOM 1406 O O . GLU B 1 10 ? 4.488 -8.5 7.68 1 98.12 10 GLU B O 1
ATOM 1411 N N . PRO B 1 11 ? 4.121 -9.188 9.82 1 97.62 11 PRO B N 1
ATOM 1412 C CA . PRO B 1 11 ? 5.512 -8.891 10.172 1 97.62 11 PRO B CA 1
ATOM 1413 C C . PRO B 1 11 ? 6.508 -9.836 9.492 1 97.62 11 PRO B C 1
ATOM 1415 O O . PRO B 1 11 ? 6.219 -11.023 9.328 1 97.62 11 PRO B O 1
ATOM 1418 N N . VAL B 1 12 ? 7.566 -9.258 9.086 1 98.19 12 VAL B N 1
ATOM 1419 C CA . VAL B 1 12 ? 8.578 -10.031 8.383 1 98.19 12 VAL B CA 1
ATOM 1420 C C . VAL B 1 12 ? 9.352 -10.898 9.375 1 98.19 12 VAL B C 1
ATOM 1422 O O . VAL B 1 12 ? 9.648 -12.062 9.094 1 98.19 12 VAL B O 1
ATOM 1425 N N . ASN B 1 13 ? 9.664 -10.25 10.508 1 97.19 13 ASN B N 1
ATOM 1426 C CA . ASN B 1 13 ? 10.477 -10.938 11.508 1 97.19 13 ASN B CA 1
ATOM 1427 C C . ASN B 1 13 ? 9.648 -11.367 12.711 1 97.19 13 ASN B C 1
ATOM 1429 O O . ASN B 1 13 ? 8.633 -10.742 13.023 1 97.19 13 ASN B O 1
ATOM 1433 N N . TYR B 1 14 ? 10.023 -12.445 13.352 1 86.5 14 TYR B N 1
ATOM 1434 C CA . TYR B 1 14 ? 9.383 -12.969 14.555 1 86.5 14 TYR B CA 1
ATOM 1435 C C . TYR B 1 14 ? 10.141 -12.539 15.805 1 86.5 14 TYR B C 1
ATOM 1437 O O . TYR B 1 14 ? 11.305 -12.141 15.727 1 86.5 14 TYR B O 1
ATOM 1445 N N . SER B 1 15 ? 9.391 -12.586 16.828 1 81.94 15 SER B N 1
ATOM 1446 C CA . SER B 1 15 ? 10.023 -12.25 18.094 1 81.94 15 SER B CA 1
ATOM 1447 C C . SER B 1 15 ? 10.938 -13.375 18.578 1 81.94 15 SER B C 1
ATOM 1449 O O . SER B 1 15 ? 11.828 -13.148 19.391 1 81.94 15 SER B O 1
ATOM 1451 N N . ASP B 1 16 ? 10.734 -14.523 17.969 1 83.62 16 ASP B N 1
ATOM 1452 C CA . ASP B 1 16 ? 11.539 -15.68 18.328 1 83.62 16 ASP B CA 1
ATOM 1453 C C . ASP B 1 16 ? 13 -15.469 17.938 1 83.62 16 ASP B C 1
ATOM 1455 O O . ASP B 1 16 ? 13.336 -15.461 16.75 1 83.62 16 ASP B O 1
ATOM 1459 N N . GLU B 1 17 ? 13.828 -15.445 18.875 1 82.31 17 GLU B N 1
ATOM 1460 C CA . GLU B 1 17 ? 15.242 -15.117 18.703 1 82.31 17 GLU B CA 1
ATOM 1461 C C . GLU B 1 17 ? 15.977 -16.234 17.969 1 82.31 17 GLU B C 1
ATOM 1463 O O . GLU B 1 17 ? 17.078 -16.031 17.453 1 82.31 17 GLU B O 1
ATOM 1468 N N . SER B 1 18 ? 15.383 -17.391 17.938 1 87.25 18 SER B N 1
ATOM 1469 C CA . SER B 1 18 ? 16.047 -18.516 17.281 1 87.25 18 SER B CA 1
ATOM 1470 C C . SER B 1 18 ? 15.945 -18.406 15.766 1 87.25 18 SER B C 1
ATOM 1472 O O . SER B 1 18 ? 16.672 -19.109 15.039 1 87.25 18 SER B O 1
ATOM 1474 N N . ILE B 1 19 ? 15.07 -17.5 15.312 1 87.62 19 ILE B N 1
ATOM 1475 C CA . ILE B 1 19 ? 14.914 -17.297 13.875 1 87.62 19 ILE B CA 1
ATOM 1476 C C . ILE B 1 19 ? 15.711 -16.062 13.438 1 87.62 19 ILE B C 1
ATOM 1478 O O . ILE B 1 19 ? 15.516 -14.969 13.961 1 87.62 19 ILE B O 1
ATOM 1482 N N . PRO B 1 20 ? 16.609 -16.281 12.57 1 90.94 20 PRO B N 1
ATOM 1483 C CA . PRO B 1 20 ? 17.438 -15.156 12.133 1 90.94 20 PRO B CA 1
ATOM 1484 C C . PRO B 1 20 ? 16.594 -13.984 11.617 1 90.94 20 PRO B C 1
ATOM 1486 O O . PRO B 1 20 ? 15.602 -14.188 10.922 1 90.94 20 PRO B O 1
ATOM 1489 N N . THR B 1 21 ? 17.016 -12.805 11.977 1 95.19 21 THR B N 1
ATOM 1490 C CA . THR B 1 21 ? 16.328 -11.578 11.594 1 95.19 21 THR B CA 1
ATOM 1491 C C . THR B 1 21 ? 16.703 -11.164 10.18 1 95.19 21 THR B C 1
ATOM 1493 O O . THR B 1 21 ? 17.891 -11.172 9.82 1 95.19 21 THR B O 1
ATOM 1496 N N . LEU B 1 22 ? 15.766 -10.898 9.336 1 97.81 22 LEU B N 1
ATOM 1497 C CA . LEU B 1 22 ? 16.016 -10.305 8.031 1 97.81 22 LEU B CA 1
ATOM 1498 C C . LEU B 1 22 ? 16.141 -8.789 8.133 1 97.81 22 LEU B C 1
ATOM 1500 O O . LEU B 1 22 ? 15.328 -8.141 8.805 1 97.81 22 LEU B O 1
ATOM 1504 N N . THR B 1 23 ? 17.141 -8.234 7.48 1 97.69 23 THR B N 1
ATOM 1505 C CA . THR B 1 23 ? 17.281 -6.785 7.441 1 97.69 23 THR B CA 1
ATOM 1506 C C . THR B 1 23 ? 16.391 -6.18 6.367 1 97.69 23 THR B C 1
ATOM 1508 O O . THR B 1 23 ? 15.922 -6.887 5.469 1 97.69 23 THR B O 1
ATOM 1511 N N . ARG B 1 24 ? 16.203 -4.945 6.449 1 98.31 24 ARG B N 1
ATOM 1512 C CA . ARG B 1 24 ? 15.422 -4.223 5.449 1 98.31 24 ARG B CA 1
ATOM 1513 C C . ARG B 1 24 ? 16.031 -4.375 4.059 1 98.31 24 ARG B C 1
ATOM 1515 O O . ARG B 1 24 ? 15.312 -4.57 3.076 1 98.31 24 ARG B O 1
ATOM 1522 N N . ALA B 1 25 ? 17.344 -4.266 3.98 1 98.25 25 ALA B N 1
ATOM 1523 C CA . ALA B 1 25 ? 18.047 -4.395 2.711 1 98.25 25 ALA B CA 1
ATOM 1524 C C . ALA B 1 25 ? 17.859 -5.781 2.107 1 98.25 25 ALA B C 1
ATOM 1526 O O . ALA B 1 25 ? 17.641 -5.918 0.902 1 98.25 25 ALA B O 1
ATOM 1527 N N . GLN B 1 26 ? 17.922 -6.781 2.922 1 98.62 26 GLN B N 1
ATOM 1528 C CA . GLN B 1 26 ? 17.719 -8.148 2.453 1 98.62 26 GLN B CA 1
ATOM 1529 C C . GLN B 1 26 ? 16.312 -8.328 1.886 1 98.62 26 GLN B C 1
ATOM 1531 O O . GLN B 1 26 ? 16.141 -8.891 0.802 1 98.62 26 GLN B O 1
ATOM 1536 N N . VAL B 1 27 ? 15.305 -7.828 2.619 1 98.88 27 VAL B N 1
ATOM 1537 C CA . VAL B 1 27 ? 13.922 -7.98 2.182 1 98.88 27 VAL B CA 1
ATOM 1538 C C . VAL B 1 27 ? 13.719 -7.266 0.847 1 98.88 27 VAL B C 1
ATOM 1540 O O . VAL B 1 27 ? 13.148 -7.832 -0.086 1 98.88 27 VAL B O 1
ATOM 1543 N N . TRP B 1 28 ? 14.25 -6.07 0.725 1 98.81 28 TRP B N 1
ATOM 1544 C CA . TRP B 1 28 ? 14.078 -5.324 -0.517 1 98.81 28 TRP B CA 1
ATOM 1545 C C . TRP B 1 28 ? 14.789 -6.023 -1.674 1 98.81 28 TRP B C 1
ATOM 1547 O O . TRP B 1 28 ? 14.25 -6.105 -2.779 1 98.81 28 TRP B O 1
ATOM 1557 N N . ASN B 1 29 ? 15.961 -6.5 -1.437 1 98.69 29 ASN B N 1
ATOM 1558 C CA . ASN B 1 29 ? 16.672 -7.234 -2.475 1 98.69 29 ASN B CA 1
ATOM 1559 C C . ASN B 1 29 ? 15.891 -8.461 -2.938 1 98.69 29 ASN B C 1
ATOM 1561 O O . ASN B 1 29 ? 15.875 -8.781 -4.125 1 98.69 29 ASN B O 1
ATOM 1565 N N . GLY B 1 30 ? 15.281 -9.102 -2.025 1 98.88 30 GLY B N 1
ATOM 1566 C CA . GLY B 1 30 ? 14.414 -10.211 -2.375 1 98.88 30 GLY B CA 1
ATOM 1567 C C . GLY B 1 30 ? 13.227 -9.797 -3.23 1 98.88 30 GLY B C 1
ATOM 1568 O O . GLY B 1 30 ? 12.883 -10.484 -4.195 1 98.88 30 GLY B O 1
ATOM 1569 N N . LEU B 1 31 ? 12.602 -8.688 -2.889 1 98.88 31 LEU B N 1
ATOM 1570 C CA . LEU B 1 31 ? 11.477 -8.195 -3.668 1 98.88 31 LEU B CA 1
ATOM 1571 C C . LEU B 1 31 ? 11.906 -7.84 -5.086 1 98.88 31 LEU B C 1
ATOM 1573 O O . LEU B 1 31 ? 11.156 -8.062 -6.043 1 98.88 31 LEU B O 1
ATOM 1577 N N . LYS B 1 32 ? 13.109 -7.301 -5.18 1 98.62 32 LYS B N 1
ATOM 1578 C CA . LYS B 1 32 ? 13.664 -7.059 -6.508 1 98.62 32 LYS B CA 1
ATOM 1579 C C . LYS B 1 32 ? 13.82 -8.359 -7.285 1 98.62 32 LYS B C 1
ATOM 1581 O O . LYS B 1 32 ? 13.5 -8.422 -8.477 1 98.62 32 LYS B O 1
ATOM 1586 N N . GLN B 1 33 ? 14.336 -9.391 -6.609 1 98.69 33 GLN B N 1
ATOM 1587 C CA . GLN B 1 33 ? 14.484 -10.688 -7.25 1 98.69 33 GLN B CA 1
ATOM 1588 C C . GLN B 1 33 ? 13.125 -11.25 -7.672 1 98.69 33 GLN B C 1
ATOM 1590 O O . GLN B 1 33 ? 13.008 -11.867 -8.734 1 98.69 33 GLN B O 1
ATOM 1595 N N . LYS B 1 34 ? 12.141 -11.07 -6.828 1 98.81 34 LYS B N 1
ATOM 1596 C CA . LYS B 1 34 ? 10.797 -11.555 -7.141 1 98.81 34 LYS B CA 1
ATOM 1597 C C . LYS B 1 34 ? 10.281 -10.945 -8.438 1 98.81 34 LYS B C 1
ATOM 1599 O O . LYS B 1 34 ? 9.578 -11.602 -9.203 1 98.81 34 LYS B O 1
ATOM 1604 N N . VAL B 1 35 ? 10.586 -9.695 -8.688 1 98.69 35 VAL B N 1
ATOM 1605 C CA . VAL B 1 35 ? 10.188 -9.023 -9.922 1 98.69 35 VAL B CA 1
ATOM 1606 C C . VAL B 1 35 ? 10.852 -9.711 -11.117 1 98.69 35 VAL B C 1
ATOM 1608 O O . VAL B 1 35 ? 10.203 -9.961 -12.133 1 98.69 35 VAL B O 1
ATOM 1611 N N . ARG B 1 36 ? 12.039 -10.094 -11 1 98.38 36 ARG B N 1
ATOM 1612 C CA . ARG B 1 36 ? 12.812 -10.586 -12.133 1 98.38 36 ARG B CA 1
ATOM 1613 C C . ARG B 1 36 ? 12.641 -12.094 -12.289 1 98.38 36 ARG B C 1
ATOM 1615 O O . ARG B 1 36 ? 12.711 -12.617 -13.406 1 98.38 36 ARG B O 1
ATOM 1622 N N . LEU B 1 37 ? 12.477 -12.766 -11.148 1 98.38 37 LEU B N 1
ATOM 1623 C CA . LEU B 1 37 ? 12.367 -14.227 -11.109 1 98.38 37 LEU B CA 1
ATOM 1624 C C . LEU B 1 37 ? 11.148 -14.648 -10.297 1 98.38 37 LEU B C 1
ATOM 1626 O O . LEU B 1 37 ? 11.281 -15.328 -9.281 1 98.38 37 LEU B O 1
ATOM 1630 N N . PRO B 1 38 ? 9.992 -14.383 -10.805 1 98.62 38 PRO B N 1
ATOM 1631 C CA . PRO B 1 38 ? 8.781 -14.648 -10.023 1 98.62 38 PRO B CA 1
ATOM 1632 C C . PRO B 1 38 ? 8.594 -16.125 -9.711 1 98.62 38 PRO B C 1
ATOM 1634 O O . PRO B 1 38 ? 7.988 -16.484 -8.703 1 98.62 38 PRO B O 1
ATOM 1637 N N . GLN B 1 39 ? 9.117 -17.016 -10.492 1 98.06 39 GLN B N 1
ATOM 1638 C CA . GLN B 1 39 ? 8.922 -18.453 -10.289 1 98.06 39 GLN B CA 1
ATOM 1639 C C . GLN B 1 39 ? 9.594 -18.922 -9.008 1 98.06 39 GLN B C 1
ATOM 1641 O O . GLN B 1 39 ? 9.289 -20 -8.5 1 98.06 39 GLN B O 1
ATOM 1646 N N . ARG B 1 40 ? 10.531 -18.141 -8.508 1 97.56 40 ARG B N 1
ATOM 1647 C CA . ARG B 1 40 ? 11.164 -18.453 -7.234 1 97.56 40 ARG B CA 1
ATOM 1648 C C . ARG B 1 40 ? 10.203 -18.234 -6.07 1 97.56 40 ARG B C 1
ATOM 1650 O O . ARG B 1 40 ? 10.32 -18.875 -5.027 1 97.56 40 ARG B O 1
ATOM 1657 N N . PHE B 1 41 ? 9.195 -17.422 -6.27 1 98.44 41 PHE B N 1
ATOM 1658 C CA . PHE B 1 41 ? 8.367 -16.953 -5.164 1 98.44 41 PHE B CA 1
ATOM 1659 C C . PHE B 1 41 ? 6.918 -17.391 -5.344 1 98.44 41 PHE B C 1
ATOM 1661 O O . PHE B 1 41 ? 6.16 -17.469 -4.375 1 98.44 41 PHE B O 1
ATOM 1668 N N . ILE B 1 42 ? 6.527 -17.609 -6.609 1 97.5 42 ILE B N 1
ATOM 1669 C CA . ILE B 1 42 ? 5.137 -17.906 -6.949 1 97.5 42 ILE B CA 1
ATOM 1670 C C . ILE B 1 42 ? 5.031 -19.328 -7.488 1 97.5 42 ILE B C 1
ATOM 1672 O O . ILE B 1 42 ? 5.477 -19.609 -8.602 1 97.5 42 ILE B O 1
ATOM 1676 N N . PRO B 1 43 ? 4.352 -20.156 -6.766 1 96.44 43 PRO B N 1
ATOM 1677 C CA . PRO B 1 43 ? 4.379 -21.578 -7.109 1 96.44 43 PRO B CA 1
ATOM 1678 C C . PRO B 1 43 ? 3.713 -21.875 -8.453 1 96.44 43 PRO B C 1
ATOM 1680 O O . PRO B 1 43 ? 3.99 -22.906 -9.062 1 96.44 43 PRO B O 1
ATOM 1683 N N . SER B 1 44 ? 2.854 -21.031 -8.898 1 96.56 44 SER B N 1
ATOM 1684 C CA . SER B 1 44 ? 2.115 -21.266 -10.133 1 96.56 44 SER B CA 1
ATOM 1685 C C . SER B 1 44 ? 2.998 -21.047 -11.352 1 96.56 44 SER B C 1
ATOM 1687 O O . SER B 1 44 ? 2.643 -21.453 -12.461 1 96.56 44 SER B O 1
ATOM 1689 N N . PHE B 1 45 ? 4.117 -20.406 -11.219 1 97.94 45 PHE B N 1
ATOM 1690 C CA . PHE B 1 45 ? 5.02 -20.125 -12.328 1 97.94 45 PHE B CA 1
ATOM 1691 C C . PHE B 1 45 ? 6.219 -21.062 -12.305 1 97.94 45 PHE B C 1
ATOM 1693 O O . PHE B 1 45 ? 6.707 -21.422 -11.234 1 97.94 45 PHE B O 1
ATOM 1700 N N . ASP B 1 46 ? 6.719 -21.391 -13.461 1 98.25 46 ASP B N 1
ATOM 1701 C CA . ASP B 1 46 ? 7.887 -22.266 -13.461 1 98.25 46 ASP B CA 1
ATOM 1702 C C . ASP B 1 46 ? 8.992 -21.688 -14.344 1 98.25 46 ASP B C 1
ATOM 1704 O O . ASP B 1 46 ? 10.086 -22.266 -14.43 1 98.25 46 ASP B O 1
ATOM 1708 N N . ASP B 1 47 ? 8.75 -20.609 -15 1 98.31 47 ASP B N 1
ATOM 1709 C CA . ASP B 1 47 ? 9.734 -19.906 -15.812 1 98.31 47 ASP B CA 1
ATOM 1710 C C . ASP B 1 47 ? 9.359 -18.438 -15.992 1 98.31 47 ASP B C 1
ATOM 1712 O O . ASP B 1 47 ? 8.234 -18.047 -15.688 1 98.31 47 ASP B O 1
ATOM 1716 N N . SER B 1 48 ? 10.312 -17.656 -16.359 1 98.75 48 SER B N 1
ATOM 1717 C CA . SER B 1 48 ? 10.062 -16.25 -16.672 1 98.75 48 SER B CA 1
ATOM 1718 C C . SER B 1 48 ? 11.148 -15.68 -17.578 1 98.75 48 SER B C 1
ATOM 1720 O O . SER B 1 48 ? 12.203 -16.297 -17.75 1 98.75 48 SER B O 1
ATOM 1722 N N . ARG B 1 49 ? 10.867 -14.539 -18.172 1 98.62 49 ARG B N 1
ATOM 1723 C CA . ARG B 1 49 ? 11.844 -13.789 -18.969 1 98.62 49 ARG B CA 1
ATOM 1724 C C . ARG B 1 49 ? 11.531 -12.297 -18.953 1 98.62 49 ARG B C 1
ATOM 1726 O O . ARG B 1 49 ? 10.367 -11.898 -18.875 1 98.62 49 ARG B O 1
ATOM 1733 N N . ILE B 1 50 ? 12.562 -11.5 -19 1 98.56 50 ILE B N 1
ATOM 1734 C CA . ILE B 1 50 ? 12.43 -10.047 -19.094 1 98.56 50 ILE B CA 1
ATOM 1735 C C . ILE B 1 50 ? 12.32 -9.625 -20.562 1 98.56 50 ILE B C 1
ATOM 1737 O O . ILE B 1 50 ? 13.203 -9.922 -21.359 1 98.56 50 ILE B O 1
ATOM 1741 N N . ILE B 1 51 ? 11.258 -8.969 -20.875 1 98.5 51 ILE B N 1
ATOM 1742 C CA . ILE B 1 51 ? 10.984 -8.555 -22.25 1 98.5 51 ILE B CA 1
ATOM 1743 C C . ILE B 1 51 ? 11.516 -7.145 -22.484 1 98.5 51 ILE B C 1
ATOM 1745 O O . ILE B 1 51 ? 11.914 -6.801 -23.594 1 98.5 51 ILE B O 1
ATOM 1749 N N . GLU B 1 52 ? 11.391 -6.344 -21.484 1 98.38 52 GLU B N 1
ATOM 1750 C CA . GLU B 1 52 ? 11.797 -4.945 -21.562 1 98.38 52 GLU B CA 1
ATOM 1751 C C . GLU B 1 52 ? 12.258 -4.426 -20.203 1 98.38 52 GLU B C 1
ATOM 1753 O O . GLU B 1 52 ? 11.727 -4.84 -19.172 1 98.38 52 GLU B O 1
ATOM 1758 N N . GLU B 1 53 ? 13.289 -3.627 -20.156 1 98.12 53 GLU B N 1
ATOM 1759 C CA . GLU B 1 53 ? 13.773 -2.939 -18.969 1 98.12 53 GLU B CA 1
ATOM 1760 C C . GLU B 1 53 ? 14.125 -1.485 -19.266 1 98.12 53 GLU B C 1
ATOM 1762 O O . GLU B 1 53 ? 14.797 -1.195 -20.266 1 98.12 53 GLU B O 1
ATOM 1767 N N . ARG B 1 54 ? 13.547 -0.583 -18.453 1 97.88 54 ARG B N 1
ATOM 1768 C CA . ARG B 1 54 ? 13.797 0.845 -18.625 1 97.88 54 ARG B CA 1
ATOM 1769 C C . ARG B 1 54 ? 14.086 1.507 -17.281 1 97.88 54 ARG B C 1
ATOM 1771 O O . ARG B 1 54 ? 13.938 0.881 -16.219 1 97.88 54 ARG B O 1
ATOM 1778 N N . ASP B 1 55 ? 14.648 2.75 -17.375 1 96.5 55 ASP B N 1
ATOM 1779 C CA . ASP B 1 55 ? 14.812 3.621 -16.203 1 96.5 55 ASP B CA 1
ATOM 1780 C C . ASP B 1 55 ? 15.703 2.965 -15.156 1 96.5 55 ASP B C 1
ATOM 1782 O O . ASP B 1 55 ? 15.336 2.9 -13.977 1 96.5 55 ASP B O 1
ATOM 1786 N N . ASP B 1 56 ? 16.766 2.414 -15.664 1 94.81 56 ASP B N 1
ATOM 1787 C CA . ASP B 1 56 ? 17.797 1.809 -14.828 1 94.81 56 ASP B CA 1
ATOM 1788 C C . ASP B 1 56 ? 17.219 0.688 -13.969 1 94.81 56 ASP B C 1
ATOM 1790 O O . ASP B 1 56 ? 17.516 0.603 -12.773 1 94.81 56 ASP B O 1
ATOM 1794 N N . GLY B 1 57 ? 16.203 -0.004 -14.523 1 96.12 57 GLY B N 1
ATOM 1795 C CA . GLY B 1 57 ? 15.688 -1.21 -13.898 1 96.12 57 GLY B CA 1
ATOM 1796 C C . GLY B 1 57 ? 14.445 -0.962 -13.062 1 96.12 57 GLY B C 1
ATOM 1797 O O . GLY B 1 57 ? 13.883 -1.894 -12.477 1 96.12 57 GLY B O 1
ATOM 1798 N N . SER B 1 58 ? 14.008 0.224 -12.977 1 97.25 58 SER B N 1
ATOM 1799 C CA . SER B 1 58 ? 12.836 0.501 -12.148 1 97.25 58 SER B CA 1
ATOM 1800 C C . SER B 1 58 ? 11.539 0.227 -12.906 1 97.25 58 SER B C 1
ATOM 1802 O O . SER B 1 58 ? 10.461 0.212 -12.312 1 97.25 58 SER B O 1
ATOM 1804 N N . TYR B 1 59 ? 11.641 0.036 -14.211 1 98.38 59 TYR B N 1
ATOM 1805 C CA . TYR B 1 59 ? 10.531 -0.406 -15.047 1 98.38 59 TYR B CA 1
ATOM 1806 C C . TYR B 1 59 ? 10.883 -1.683 -15.797 1 98.38 59 TYR B C 1
ATOM 1808 O O . TYR B 1 59 ? 11.844 -1.709 -16.578 1 9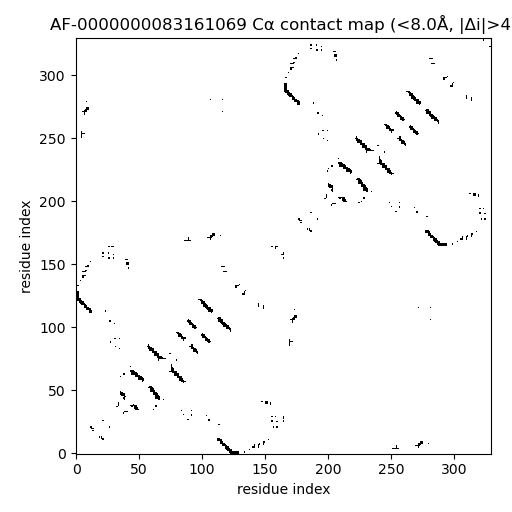8.38 59 TYR B O 1
ATOM 1816 N N . ILE B 1 60 ? 10.117 -2.729 -15.586 1 98.69 60 ILE B N 1
ATOM 1817 C CA . ILE B 1 60 ? 10.391 -4.035 -16.172 1 98.69 60 ILE B CA 1
ATOM 1818 C C . ILE B 1 60 ? 9.102 -4.633 -16.734 1 98.69 60 ILE B C 1
ATOM 1820 O O . ILE B 1 60 ? 8.062 -4.625 -16.062 1 98.69 60 ILE B O 1
ATOM 1824 N N . VAL B 1 61 ? 9.156 -5.02 -17.938 1 98.81 61 VAL B N 1
ATOM 1825 C CA . VAL B 1 61 ? 8.117 -5.883 -18.484 1 98.81 61 VAL B CA 1
ATOM 1826 C C . VAL B 1 61 ? 8.617 -7.324 -18.531 1 98.81 61 VAL B C 1
ATOM 1828 O O . VAL B 1 61 ? 9.68 -7.602 -19.094 1 98.81 61 VAL B O 1
ATOM 1831 N N . ARG B 1 62 ? 7.816 -8.203 -17.938 1 98.81 62 ARG B N 1
ATOM 1832 C CA . ARG B 1 62 ? 8.211 -9.602 -17.922 1 98.81 62 ARG B CA 1
ATOM 1833 C C . ARG B 1 62 ? 7.078 -10.5 -18.422 1 98.81 62 ARG B C 1
ATOM 1835 O O . ARG B 1 62 ? 5.93 -10.062 -18.516 1 98.81 62 ARG B O 1
ATOM 1842 N N . GLU B 1 63 ? 7.535 -11.672 -18.844 1 98.75 63 GLU B N 1
ATOM 1843 C CA . GLU B 1 63 ? 6.605 -12.773 -19.047 1 98.75 63 GLU B CA 1
ATOM 1844 C C . GLU B 1 63 ? 6.914 -13.93 -18.094 1 98.75 63 GLU B C 1
ATOM 1846 O O . GLU B 1 63 ? 8.078 -14.266 -17.875 1 98.75 63 GLU B O 1
ATOM 1851 N N . ALA B 1 64 ? 5.855 -14.438 -17.484 1 98.44 64 ALA B N 1
ATOM 1852 C CA . ALA B 1 64 ? 5.969 -15.609 -16.625 1 98.44 64 ALA B CA 1
ATOM 1853 C C . ALA B 1 64 ? 5.168 -16.781 -17.172 1 98.44 64 ALA B C 1
ATOM 1855 O O . ALA B 1 64 ? 4.059 -16.594 -17.688 1 98.44 64 ALA B O 1
ATOM 1856 N N . HIS B 1 65 ? 5.734 -17.891 -17.125 1 98.56 65 HIS B N 1
ATOM 1857 C CA . HIS B 1 65 ? 5.094 -19.094 -17.641 1 98.56 65 HIS B CA 1
ATOM 1858 C C . HIS B 1 65 ? 4.281 -19.812 -16.562 1 98.56 65 HIS B C 1
ATOM 1860 O O . HIS B 1 65 ? 4.812 -20.141 -15.5 1 98.56 65 HIS B O 1
ATOM 1866 N N . VAL B 1 66 ? 3.012 -20.016 -16.859 1 98 66 VAL B N 1
ATOM 1867 C CA . VAL B 1 66 ? 2.146 -20.734 -15.922 1 98 66 VAL B CA 1
ATOM 1868 C C . VAL B 1 66 ? 2.357 -22.234 -16.078 1 98 66 VAL B C 1
ATOM 1870 O O . VAL B 1 66 ? 2.316 -22.766 -17.188 1 98 66 VAL B O 1
ATOM 1873 N N . LYS B 1 67 ? 2.436 -22.859 -14.945 1 97.31 67 LYS B N 1
ATOM 1874 C CA . LYS B 1 67 ? 2.688 -24.297 -14.961 1 97.31 67 LYS B CA 1
ATOM 1875 C C . LYS B 1 67 ? 1.609 -25.031 -15.75 1 97.31 67 LYS B C 1
ATOM 1877 O O . LYS B 1 67 ? 0.416 -24.781 -15.562 1 97.31 67 LYS B O 1
ATOM 1882 N N . ASP B 1 68 ? 2.061 -26.094 -16.469 1 96.12 68 ASP B N 1
ATOM 1883 C CA . ASP B 1 68 ? 1.136 -26.953 -17.219 1 96.12 68 ASP B CA 1
ATOM 1884 C C . ASP B 1 68 ? 0.261 -27.766 -16.266 1 96.12 68 ASP B C 1
ATOM 1886 O O . ASP B 1 68 ? -0.858 -28.141 -16.625 1 96.12 68 ASP B O 1
ATOM 1890 N N . SER B 1 69 ? 0.833 -27.953 -15.148 1 94.19 69 SER B N 1
ATOM 1891 C CA . SER B 1 69 ? 0.201 -28.859 -14.203 1 94.19 69 SER B CA 1
ATOM 1892 C C . SER B 1 69 ? -1.046 -28.234 -13.586 1 94.19 69 SER B C 1
ATOM 1894 O O . SER B 1 69 ? -1.841 -28.938 -12.945 1 94.19 69 SER B O 1
ATOM 1896 N N . LEU B 1 70 ? -1.229 -26.938 -13.664 1 92.62 70 LEU B N 1
ATOM 1897 C CA . LEU B 1 70 ? -2.436 -26.281 -13.172 1 92.62 70 LEU B CA 1
ATOM 1898 C C . LEU B 1 70 ? -3.584 -26.453 -14.164 1 92.62 70 LEU B C 1
ATOM 1900 O O . LEU B 1 70 ? -4.148 -25.453 -14.625 1 92.62 70 LEU B O 1
ATOM 1904 N N . HIS B 1 71 ? -4.016 -27.609 -14.336 1 89.69 71 HIS B N 1
ATOM 1905 C CA . HIS B 1 71 ? -4.922 -27.984 -15.414 1 89.69 71 HIS B CA 1
ATOM 1906 C C . HIS B 1 71 ? -6.262 -27.266 -15.281 1 89.69 71 HIS B C 1
ATOM 1908 O O . HIS B 1 71 ? -6.938 -27.016 -16.281 1 89.69 71 HIS B O 1
ATOM 1914 N N . GLU B 1 72 ? -6.516 -26.938 -14.109 1 88.44 72 GLU B N 1
ATOM 1915 C CA . GLU B 1 72 ? -7.809 -26.297 -13.875 1 88.44 72 GLU B CA 1
ATOM 1916 C C . GLU B 1 72 ? -7.762 -24.812 -14.227 1 88.44 72 GLU B C 1
ATOM 1918 O O . GLU B 1 72 ? -8.805 -24.172 -14.352 1 88.44 72 GLU B O 1
ATOM 1923 N N . SER B 1 73 ? -6.602 -24.344 -14.383 1 89.38 73 SER B N 1
ATOM 1924 C CA . SER B 1 73 ? -6.445 -22.922 -14.719 1 89.38 73 SER B CA 1
ATOM 1925 C C . SER B 1 73 ? -6.543 -22.703 -16.234 1 89.38 73 SER B C 1
ATOM 1927 O O . SER B 1 73 ? -5.887 -23.406 -17 1 89.38 73 SER B O 1
ATOM 1929 N N . PRO B 1 74 ? -7.312 -21.75 -16.641 1 89.88 74 PRO B N 1
ATOM 1930 C CA . PRO B 1 74 ? -7.348 -21.422 -18.062 1 89.88 74 PRO B CA 1
ATOM 1931 C C . PRO B 1 74 ? -6.016 -20.891 -18.578 1 89.88 74 PRO B C 1
ATOM 1933 O O . PRO B 1 74 ? -5.816 -20.797 -19.797 1 89.88 74 PRO B O 1
ATOM 1936 N N . MET B 1 75 ? -5.09 -20.594 -17.703 1 93.44 75 MET B N 1
ATOM 1937 C CA . MET B 1 75 ? -3.807 -20.016 -18.078 1 93.44 75 MET B CA 1
ATOM 1938 C C . MET B 1 75 ? -2.715 -21.094 -18.109 1 93.44 75 MET B C 1
ATOM 1940 O O . MET B 1 75 ? -1.558 -20.797 -18.406 1 93.44 75 MET B O 1
ATOM 1944 N N . ALA B 1 76 ? -3.092 -22.328 -17.828 1 96.38 76 ALA B N 1
ATOM 1945 C CA . ALA B 1 76 ? -2.1 -23.391 -17.766 1 96.38 76 ALA B CA 1
ATOM 1946 C C . ALA B 1 76 ? -1.296 -23.469 -19.062 1 96.38 76 ALA B C 1
ATOM 1948 O O . ALA B 1 76 ? -1.868 -23.484 -20.156 1 96.38 76 ALA B O 1
ATOM 1949 N N . GLY B 1 77 ? -0.001 -23.438 -18.859 1 97.25 77 GLY B N 1
ATOM 1950 C CA . GLY B 1 77 ? 0.892 -23.609 -20 1 97.25 77 GLY B CA 1
ATOM 1951 C C . GLY B 1 77 ? 1.069 -22.328 -20.797 1 97.25 77 GLY B C 1
ATOM 1952 O O . GLY B 1 77 ? 1.758 -22.328 -21.812 1 97.25 77 GLY B O 1
ATOM 1953 N N . LYS B 1 78 ? 0.514 -21.312 -20.375 1 97.31 78 LYS B N 1
ATOM 1954 C CA . LYS B 1 78 ? 0.604 -20.062 -21.125 1 97.31 78 LYS B CA 1
ATOM 1955 C C . LYS B 1 78 ? 1.565 -19.078 -20.453 1 97.31 78 LYS B C 1
ATOM 1957 O O . LYS B 1 78 ? 1.901 -19.25 -19.281 1 97.31 78 LYS B O 1
ATOM 1962 N N . TRP B 1 79 ? 2.041 -18.188 -21.234 1 97.81 79 TRP B N 1
ATOM 1963 C CA . TRP B 1 79 ? 2.857 -17.078 -20.734 1 97.81 79 TRP B CA 1
ATOM 1964 C C . TRP B 1 79 ? 1.995 -15.859 -20.438 1 97.81 79 TRP B C 1
ATOM 1966 O O . TRP B 1 79 ? 1.127 -15.492 -21.234 1 97.81 79 TRP B O 1
ATOM 1976 N N . VAL B 1 80 ? 2.23 -15.297 -19.297 1 97.56 80 VAL B N 1
ATOM 1977 C CA . VAL B 1 80 ? 1.485 -14.117 -18.875 1 97.56 80 VAL B CA 1
ATOM 1978 C C . VAL B 1 80 ? 2.42 -12.914 -18.812 1 97.56 80 VAL B C 1
ATOM 1980 O O . VAL B 1 80 ? 3.475 -12.969 -18.172 1 97.56 80 VAL B O 1
ATOM 1983 N N . ARG B 1 81 ? 2.031 -11.906 -19.484 1 98.19 81 ARG B N 1
ATOM 1984 C CA . ARG B 1 81 ? 2.842 -10.695 -19.516 1 98.19 81 ARG B CA 1
ATOM 1985 C C . ARG B 1 81 ? 2.414 -9.719 -18.422 1 98.19 81 ARG B C 1
ATOM 1987 O O . ARG B 1 81 ? 1.222 -9.477 -18.234 1 98.19 81 ARG B O 1
ATOM 1994 N N . GLU B 1 82 ? 3.412 -9.18 -17.656 1 98.25 82 GLU B N 1
ATOM 1995 C CA . GLU B 1 82 ? 3.143 -8.219 -16.594 1 98.25 82 GLU B CA 1
ATOM 1996 C C . GLU B 1 82 ? 4.113 -7.039 -16.672 1 98.25 82 GLU B C 1
ATOM 1998 O O . GLU B 1 82 ? 5.27 -7.203 -17.062 1 98.25 82 GLU B O 1
ATOM 2003 N N . GLU B 1 83 ? 3.602 -5.895 -16.422 1 98.75 83 GLU B N 1
ATOM 2004 C CA . GLU B 1 83 ? 4.441 -4.715 -16.234 1 98.75 83 GLU B CA 1
ATOM 2005 C C . GLU B 1 83 ? 4.754 -4.484 -14.766 1 98.75 83 GLU B C 1
ATOM 2007 O O . GLU B 1 83 ? 3.848 -4.484 -13.93 1 98.75 83 GLU B O 1
ATOM 2012 N N . CYS B 1 84 ? 6.023 -4.266 -14.438 1 98.88 84 CYS B N 1
ATOM 2013 C CA . CYS B 1 84 ? 6.477 -4.121 -13.062 1 98.88 84 CYS B CA 1
ATOM 2014 C C . CYS B 1 84 ? 7.211 -2.801 -12.859 1 98.88 84 CYS B C 1
ATOM 2016 O O . CYS B 1 84 ? 7.984 -2.379 -13.727 1 98.88 84 CYS B O 1
ATOM 2018 N N . GLN B 1 85 ? 6.934 -2.129 -11.828 1 98.75 85 GLN B N 1
ATOM 2019 C CA . GLN B 1 85 ? 7.648 -0.926 -11.422 1 98.75 85 GLN B CA 1
ATOM 2020 C C . GLN B 1 85 ? 8.25 -1.09 -10.023 1 98.75 85 GLN B C 1
ATOM 2022 O O . GLN B 1 85 ? 7.605 -1.647 -9.133 1 98.75 85 GLN B O 1
ATOM 2027 N N . LEU B 1 86 ? 9.445 -0.642 -9.898 1 98.69 86 LEU B N 1
ATOM 2028 C CA . LEU B 1 86 ? 10.109 -0.619 -8.602 1 98.69 86 LEU B CA 1
ATOM 2029 C C . LEU B 1 86 ? 10.18 0.802 -8.055 1 98.69 86 LEU B C 1
ATOM 2031 O O . LEU B 1 86 ? 10.758 1.69 -8.688 1 98.69 86 LEU B O 1
ATOM 2035 N N . HIS B 1 87 ? 9.57 1.028 -6.953 1 98.31 87 HIS B N 1
ATOM 2036 C CA . HIS B 1 87 ? 9.688 2.26 -6.18 1 98.31 87 HIS B CA 1
ATOM 2037 C C . HIS B 1 87 ? 10.562 2.059 -4.949 1 98.31 87 HIS B C 1
ATOM 2039 O O . HIS B 1 87 ? 10.055 1.926 -3.834 1 98.31 87 HIS B O 1
ATOM 2045 N N . GLU B 1 88 ? 11.836 2.141 -5.195 1 97.38 88 GLU B N 1
ATOM 2046 C CA . GLU B 1 88 ? 12.836 1.784 -4.191 1 97.38 88 GLU B CA 1
ATOM 2047 C C . GLU B 1 88 ? 12.805 2.754 -3.014 1 97.38 88 GLU B C 1
ATOM 2049 O O . GLU B 1 88 ? 12.602 3.955 -3.197 1 97.38 88 GLU B O 1
ATOM 2054 N N . PRO B 1 89 ? 12.961 2.145 -1.813 1 97.88 89 PRO B N 1
ATOM 2055 C CA . PRO B 1 89 ? 13.047 0.727 -1.459 1 97.88 89 PRO B CA 1
ATOM 2056 C C . PRO B 1 89 ? 11.789 0.209 -0.769 1 97.88 89 PRO B C 1
ATOM 2058 O O . PRO B 1 89 ? 11.883 -0.542 0.206 1 97.88 89 PRO B O 1
ATOM 2061 N N . VAL B 1 90 ? 10.625 0.643 -1.345 1 98.31 90 VAL B N 1
ATOM 2062 C CA . VAL B 1 90 ? 9.43 0.503 -0.518 1 98.31 90 VAL B CA 1
ATOM 2063 C C . VAL B 1 90 ? 8.414 -0.381 -1.23 1 98.31 90 VAL B C 1
ATOM 2065 O O . VAL B 1 90 ? 7.672 -1.131 -0.587 1 98.31 90 VAL B O 1
ATOM 2068 N N . LYS B 1 91 ? 8.398 -0.282 -2.557 1 98.62 91 LYS B N 1
ATOM 2069 C CA . LYS B 1 91 ? 7.215 -0.837 -3.197 1 98.62 91 LYS B CA 1
ATOM 2070 C C . LYS B 1 91 ? 7.539 -1.362 -4.594 1 98.62 91 LYS B C 1
ATOM 2072 O O . LYS B 1 91 ? 8.273 -0.721 -5.348 1 98.62 91 LYS B O 1
ATOM 2077 N N . THR B 1 92 ? 7.02 -2.521 -4.922 1 98.88 92 THR B N 1
ATOM 2078 C CA . THR B 1 92 ? 6.895 -2.982 -6.301 1 98.88 92 THR B CA 1
ATOM 2079 C C . THR B 1 92 ? 5.434 -2.967 -6.746 1 98.88 92 THR B C 1
ATOM 2081 O O . THR B 1 92 ? 4.535 -3.229 -5.945 1 98.88 92 THR B O 1
ATOM 2084 N N . TYR B 1 93 ? 5.227 -2.602 -7.949 1 98.75 93 TYR B N 1
ATOM 2085 C CA . TYR B 1 93 ? 3.9 -2.443 -8.539 1 98.75 93 TYR B CA 1
ATOM 2086 C C . TYR B 1 93 ? 3.764 -3.27 -9.812 1 98.75 93 TYR B C 1
ATOM 2088 O O . TYR B 1 93 ? 4.574 -3.139 -10.727 1 98.75 93 TYR B O 1
ATOM 2096 N N . PHE B 1 94 ? 2.762 -4.133 -9.891 1 98.81 94 PHE B N 1
ATOM 2097 C CA . PHE B 1 94 ? 2.529 -5.02 -11.023 1 98.81 94 PHE B CA 1
ATOM 2098 C C . PHE B 1 94 ? 1.21 -4.688 -11.711 1 98.81 94 PHE B C 1
ATOM 2100 O O . PHE B 1 94 ? 0.176 -4.562 -11.047 1 98.81 94 PHE B O 1
ATOM 2107 N N . THR B 1 95 ? 1.239 -4.516 -12.969 1 98.62 95 THR B N 1
ATOM 2108 C CA . THR B 1 95 ? 0.038 -4.426 -13.789 1 98.62 95 THR B CA 1
ATOM 2109 C C . THR B 1 95 ? -0.14 -5.684 -14.625 1 98.62 95 THR B C 1
ATOM 2111 O O . THR B 1 95 ? 0.746 -6.051 -15.406 1 98.62 95 THR B O 1
ATOM 2114 N N . LEU B 1 96 ? -1.235 -6.379 -14.398 1 97.25 96 LEU B N 1
ATOM 2115 C CA . LEU B 1 96 ? -1.532 -7.629 -15.086 1 97.25 96 LEU B CA 1
ATOM 2116 C C . LEU B 1 96 ? -2.379 -7.379 -16.328 1 97.25 96 LEU B C 1
ATOM 2118 O O . LEU B 1 96 ? -2.977 -6.309 -16.469 1 97.25 96 LEU B O 1
ATOM 2122 N N . PRO B 1 97 ? -2.422 -8.422 -17.203 1 93.56 97 PRO B N 1
ATOM 2123 C CA . PRO B 1 97 ? -3.365 -8.305 -18.312 1 93.56 97 PRO B CA 1
ATOM 2124 C C . PRO B 1 97 ? -4.809 -8.117 -17.859 1 93.56 97 PRO B C 1
ATOM 2126 O O . PRO B 1 97 ? -5.242 -8.758 -16.891 1 93.56 97 PRO B O 1
ATOM 2129 N N . GLY B 1 98 ? -5.566 -7.211 -18.484 1 93.56 98 GLY B N 1
ATOM 2130 C CA . GLY B 1 98 ? -6.941 -6.961 -18.094 1 93.56 98 GLY B CA 1
ATOM 2131 C C . GLY B 1 98 ? -7.082 -5.781 -17.141 1 93.56 98 GLY B C 1
ATOM 2132 O O . GLY B 1 98 ? -8.195 -5.34 -16.859 1 93.56 98 GLY B O 1
ATOM 2133 N N . GLY B 1 99 ? -5.926 -5.371 -16.578 1 96 99 GLY B N 1
ATOM 2134 C CA . GLY B 1 99 ? -5.965 -4.129 -15.82 1 96 99 GLY B CA 1
ATOM 2135 C C . GLY B 1 99 ? -5.875 -4.332 -14.32 1 96 99 GLY B C 1
ATOM 2136 O O . GLY B 1 99 ? -5.824 -3.363 -13.562 1 96 99 GLY B O 1
ATOM 2137 N N . SER B 1 100 ? -5.848 -5.598 -13.805 1 97.94 100 SER B N 1
ATOM 2138 C CA . SER B 1 100 ? -5.621 -5.852 -12.383 1 97.94 100 SER B CA 1
ATOM 2139 C C . SER B 1 100 ? -4.238 -5.367 -11.953 1 97.94 100 SER B C 1
ATOM 2141 O O . SER B 1 100 ? -3.297 -5.375 -12.75 1 97.94 100 SER B O 1
ATOM 2143 N N . THR B 1 101 ? -4.148 -4.914 -10.664 1 98.62 101 THR B N 1
ATOM 2144 C CA . THR B 1 101 ? -2.865 -4.426 -10.172 1 98.62 101 THR B CA 1
ATOM 2145 C C . THR B 1 101 ? -2.545 -5.031 -8.805 1 98.62 101 THR B C 1
ATOM 2147 O O . THR B 1 101 ? -3.453 -5.367 -8.039 1 98.62 101 THR B O 1
ATOM 2150 N N . ILE B 1 102 ? -1.285 -5.219 -8.547 1 98.81 102 ILE B N 1
ATOM 2151 C CA . ILE B 1 102 ? -0.764 -5.777 -7.305 1 98.81 102 ILE B CA 1
ATOM 2152 C C . ILE B 1 102 ? 0.372 -4.898 -6.785 1 98.81 102 ILE B C 1
ATOM 2154 O O . ILE B 1 102 ? 1.202 -4.418 -7.559 1 98.81 102 ILE B O 1
ATOM 2158 N N . GLN B 1 103 ? 0.423 -4.699 -5.523 1 98.88 103 GLN B N 1
ATOM 2159 C CA . GLN B 1 103 ? 1.581 -4.059 -4.906 1 98.88 103 GLN B CA 1
ATOM 2160 C C . GLN B 1 103 ? 2.174 -4.934 -3.807 1 98.88 103 GLN B C 1
ATOM 2162 O O . GLN B 1 103 ? 1.438 -5.559 -3.039 1 98.88 103 GLN B O 1
ATOM 2167 N N . ASN B 1 104 ? 3.439 -5.023 -3.766 1 98.94 104 ASN B N 1
ATOM 2168 C CA . ASN B 1 104 ? 4.207 -5.5 -2.621 1 98.94 104 ASN B CA 1
ATOM 2169 C C . ASN B 1 104 ? 4.898 -4.352 -1.893 1 98.94 104 ASN B C 1
ATOM 2171 O O . ASN B 1 104 ? 5.77 -3.688 -2.459 1 98.94 104 ASN B O 1
ATOM 2175 N N . ILE B 1 105 ? 4.57 -4.18 -0.651 1 98.94 105 ILE B N 1
ATOM 2176 C CA . ILE B 1 105 ? 5.023 -3 0.079 1 98.94 105 ILE B CA 1
ATOM 2177 C C . ILE B 1 105 ? 5.852 -3.43 1.29 1 98.94 105 ILE B C 1
ATOM 2179 O O . ILE B 1 105 ? 5.387 -4.219 2.117 1 98.94 105 ILE B O 1
ATOM 2183 N N . LEU B 1 106 ? 7.02 -2.941 1.348 1 98.94 106 LEU B N 1
ATOM 2184 C CA . LEU B 1 106 ? 7.875 -3.068 2.523 1 98.94 106 LEU B CA 1
ATOM 2185 C C . LEU B 1 106 ? 7.789 -1.821 3.396 1 98.94 106 LEU B C 1
ATOM 2187 O O . LEU B 1 106 ? 8.008 -0.707 2.918 1 98.94 106 LEU B O 1
ATOM 2191 N N . SER B 1 107 ? 7.445 -2.014 4.684 1 98.94 107 SER B N 1
ATOM 2192 C CA . SER B 1 107 ? 7.285 -0.872 5.578 1 98.94 107 SER B CA 1
ATOM 2193 C C . SER B 1 107 ? 7.93 -1.136 6.934 1 98.94 107 SER B C 1
ATOM 2195 O O . SER B 1 107 ? 8.242 -2.281 7.266 1 98.94 107 SER B O 1
ATOM 2197 N N . VAL B 1 108 ? 8.18 -0.046 7.629 1 98.5 108 VAL B N 1
ATOM 2198 C CA . VAL B 1 108 ? 8.664 -0.114 9 1 98.5 108 VAL B CA 1
ATOM 2199 C C . VAL B 1 108 ? 7.543 0.275 9.969 1 98.5 108 VAL B C 1
ATOM 2201 O O . VAL B 1 108 ? 6.68 1.084 9.625 1 98.5 108 VAL B O 1
ATOM 2204 N N . GLY B 1 109 ? 7.48 -0.379 11.07 1 97.75 109 GLY B N 1
ATOM 2205 C CA . GLY B 1 109 ? 6.531 -0.061 12.125 1 97.75 109 GLY B CA 1
ATOM 2206 C C . GLY B 1 109 ? 7.199 0.275 13.445 1 97.75 109 GLY B C 1
ATOM 2207 O O . GLY B 1 109 ? 8.375 0.654 13.477 1 97.75 109 GLY B O 1
ATOM 2208 N N . PRO B 1 110 ? 6.406 0.231 14.5 1 95.44 110 PRO B N 1
ATOM 2209 C CA . PRO B 1 110 ? 6.98 0.488 15.828 1 95.44 110 PRO B CA 1
ATOM 2210 C C . PRO B 1 110 ? 8.195 -0.385 16.125 1 95.44 110 PRO B C 1
ATOM 2212 O O . PRO B 1 110 ? 8.219 -1.561 15.75 1 95.44 110 PRO B O 1
ATOM 2215 N N . ASP B 1 111 ? 9.219 0.21 16.734 1 93.19 111 ASP B N 1
ATOM 2216 C CA . ASP B 1 111 ? 10.445 -0.475 17.125 1 93.19 111 ASP B CA 1
ATOM 2217 C C . ASP B 1 111 ? 11.156 -1.063 15.906 1 93.19 111 ASP B C 1
ATOM 2219 O O . ASP B 1 111 ? 11.711 -2.162 15.977 1 93.19 111 ASP B O 1
ATOM 2223 N N . GLN B 1 112 ? 10.914 -0.53 14.734 1 93.12 112 GLN B N 1
ATOM 2224 C CA . GLN B 1 112 ? 11.602 -0.845 13.484 1 93.12 112 GLN B CA 1
ATOM 2225 C C . GLN B 1 112 ? 11.188 -2.215 12.961 1 93.12 112 GLN B C 1
ATOM 2227 O O . GLN B 1 112 ? 11.922 -2.84 12.195 1 93.12 112 GLN B O 1
ATOM 2232 N N . THR B 1 113 ? 10.078 -2.658 13.492 1 96.12 113 THR B N 1
ATOM 2233 C CA . THR B 1 113 ? 9.547 -3.906 12.953 1 96.12 113 THR B CA 1
ATOM 2234 C C . THR B 1 113 ? 9.273 -3.781 11.461 1 96.12 113 THR B C 1
ATOM 2236 O O . THR B 1 113 ? 8.703 -2.787 11.008 1 96.12 113 THR B O 1
ATOM 2239 N N . LEU B 1 114 ? 9.68 -4.781 10.656 1 98.56 114 LEU B N 1
ATOM 2240 C CA . LEU B 1 114 ? 9.43 -4.785 9.219 1 98.56 114 LEU B CA 1
ATOM 2241 C C . LEU B 1 114 ? 8.117 -5.492 8.898 1 98.56 114 LEU B C 1
ATOM 2243 O O . LEU B 1 114 ? 7.824 -6.551 9.453 1 98.56 114 LEU B O 1
ATOM 2247 N N . TYR B 1 115 ? 7.352 -4.898 8.07 1 98.81 115 TYR B N 1
ATOM 2248 C CA . TYR B 1 115 ? 6.105 -5.5 7.602 1 98.81 115 TYR B CA 1
ATOM 2249 C C . TYR B 1 115 ? 6.109 -5.656 6.086 1 98.81 115 TYR B C 1
ATOM 2251 O O . TYR B 1 115 ? 6.688 -4.832 5.371 1 98.81 115 TYR B O 1
ATOM 2259 N N . LEU B 1 116 ? 5.539 -6.695 5.613 1 98.94 116 LEU B N 1
ATOM 2260 C CA . LEU B 1 116 ? 5.191 -6.859 4.207 1 98.94 116 LEU B CA 1
ATOM 2261 C C . LEU B 1 116 ? 3.682 -6.793 4.008 1 98.94 116 LEU B C 1
ATOM 2263 O O . LEU B 1 116 ? 2.932 -7.527 4.652 1 98.94 116 LEU B O 1
ATOM 2267 N N . THR B 1 117 ? 3.193 -5.883 3.227 1 98.94 117 THR B N 1
ATOM 2268 C CA . THR B 1 117 ? 1.792 -5.715 2.857 1 98.94 117 THR B CA 1
ATOM 2269 C C . THR B 1 117 ? 1.603 -5.906 1.354 1 98.94 117 THR B C 1
ATOM 2271 O O . THR B 1 117 ? 2.25 -5.234 0.551 1 98.94 117 THR B O 1
ATOM 2274 N N . PHE B 1 118 ? 0.762 -6.836 0.959 1 98.94 118 PHE B N 1
ATOM 2275 C CA . PHE B 1 118 ? 0.371 -6.961 -0.439 1 98.94 118 PHE B CA 1
ATOM 2276 C C . PHE B 1 118 ? -1.043 -6.434 -0.655 1 98.94 118 PHE B C 1
ATOM 2278 O O . PHE B 1 118 ? -1.941 -6.711 0.143 1 98.94 118 PHE B O 1
ATOM 2285 N N . THR B 1 119 ? -1.204 -5.637 -1.671 1 98.94 119 THR B N 1
ATOM 2286 C CA . THR B 1 119 ? -2.531 -5.176 -2.064 1 98.94 119 THR B CA 1
ATOM 2287 C C . THR B 1 119 ? -2.887 -5.676 -3.461 1 98.94 119 THR B C 1
ATOM 2289 O O . THR B 1 119 ? -2.006 -5.844 -4.309 1 98.94 119 THR B O 1
ATOM 2292 N N . TYR B 1 120 ? -4.191 -5.844 -3.699 1 98.81 120 TYR B N 1
ATOM 2293 C CA . TYR B 1 120 ? -4.734 -6.309 -4.973 1 98.81 120 TYR B CA 1
ATOM 2294 C C . TYR B 1 120 ? -5.938 -5.473 -5.391 1 98.81 120 TYR B C 1
ATOM 2296 O O . TYR B 1 120 ? -6.801 -5.16 -4.566 1 98.81 120 TYR B O 1
ATOM 2304 N N . ASP B 1 121 ? -5.934 -5.039 -6.57 1 98.5 121 ASP B N 1
ATOM 2305 C CA . ASP B 1 121 ? -7.109 -4.582 -7.309 1 98.5 121 ASP B CA 1
ATOM 2306 C C . ASP B 1 121 ? -7.445 -5.539 -8.453 1 98.5 121 ASP B C 1
ATOM 2308 O O . ASP B 1 121 ? -6.945 -5.379 -9.57 1 98.5 121 ASP B O 1
ATOM 2312 N N . TRP B 1 122 ? -8.312 -6.516 -8.172 1 98.06 122 TRP B N 1
ATOM 2313 C CA . TRP B 1 122 ? -8.672 -7.551 -9.141 1 98.06 122 TRP B CA 1
ATOM 2314 C C . TRP B 1 122 ? -9.859 -7.113 -9.992 1 98.06 122 TRP B C 1
ATOM 2316 O O . TRP B 1 122 ? -10.938 -6.844 -9.461 1 98.06 122 TRP B O 1
ATOM 2326 N N . LYS B 1 123 ? -9.617 -7.043 -11.281 1 97.75 123 LYS B N 1
ATOM 2327 C CA . LYS B 1 123 ? -10.711 -6.871 -12.234 1 97.75 123 LYS B CA 1
ATOM 2328 C C . LYS B 1 123 ? -11.242 -8.227 -12.703 1 97.75 123 LYS B C 1
ATOM 2330 O O . LYS B 1 123 ? -10.539 -8.977 -13.383 1 97.75 123 LYS B O 1
ATOM 2335 N N . LEU B 1 124 ? -12.5 -8.531 -12.297 1 96.69 124 LEU B N 1
ATOM 2336 C CA . LEU B 1 124 ? -13.125 -9.805 -12.641 1 96.69 124 LEU B CA 1
ATOM 2337 C C . LEU B 1 124 ? -14.367 -9.586 -13.5 1 96.69 124 LEU B C 1
ATOM 2339 O O . LEU B 1 124 ? -15.477 -9.453 -12.977 1 96.69 124 LEU B O 1
ATOM 2343 N N . PRO B 1 125 ? -14.227 -9.508 -14.789 1 94.81 125 PRO B N 1
ATOM 2344 C CA . PRO B 1 125 ? -15.297 -9.07 -15.688 1 94.81 125 PRO B CA 1
ATOM 2345 C C . PRO B 1 125 ? -16.484 -10.016 -15.703 1 94.81 125 PRO B C 1
ATOM 2347 O O . PRO B 1 125 ? -17.625 -9.594 -15.953 1 94.81 125 PRO B O 1
ATOM 2350 N N . ASP B 1 126 ? -16.375 -11.242 -15.359 1 93.5 126 ASP B N 1
ATOM 2351 C CA . ASP B 1 126 ? -17.438 -12.227 -15.531 1 93.5 126 ASP B CA 1
ATOM 2352 C C . ASP B 1 126 ? -18.156 -12.492 -14.211 1 93.5 126 ASP B C 1
ATOM 2354 O O . ASP B 1 126 ? -18.922 -13.461 -14.102 1 93.5 126 ASP B O 1
ATOM 2358 N N . ILE B 1 127 ? -17.875 -11.68 -13.227 1 96.5 127 ILE B N 1
ATOM 2359 C CA . ILE B 1 127 ? -18.5 -11.883 -11.93 1 96.5 127 ILE B CA 1
ATOM 2360 C C . ILE B 1 127 ? -19.297 -10.641 -11.539 1 96.5 127 ILE B C 1
ATOM 2362 O O . ILE B 1 127 ? -18.781 -9.523 -11.586 1 96.5 127 ILE B O 1
ATOM 2366 N N . GLU B 1 128 ? -20.57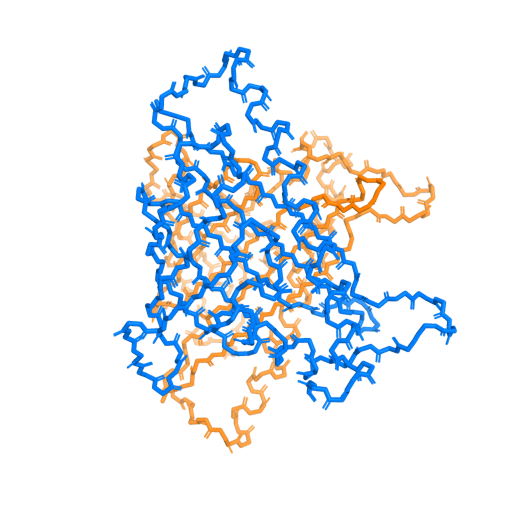8 -10.82 -11.141 1 96 128 GLU B N 1
ATOM 2367 C CA . GLU B 1 128 ? -21.453 -9.719 -10.75 1 96 128 GLU B CA 1
ATOM 2368 C C . GLU B 1 128 ? -21.359 -9.453 -9.25 1 96 128 GLU B C 1
ATOM 2370 O O . GLU B 1 128 ? -21.438 -10.383 -8.445 1 96 128 GLU B O 1
ATOM 2375 N N . PRO B 1 129 ? -21.266 -8.188 -8.836 1 94.69 129 PRO B N 1
ATOM 2376 C CA . PRO B 1 129 ? -21.25 -7.855 -7.406 1 94.69 129 PRO B CA 1
ATOM 2377 C C . PRO B 1 129 ? -22.5 -8.32 -6.68 1 94.69 129 PRO B C 1
ATOM 2379 O O . PRO B 1 129 ? -23.594 -8.328 -7.262 1 94.69 129 PRO B O 1
ATOM 2382 N N . GLY B 1 130 ? -22.375 -8.688 -5.441 1 94.5 130 GLY B N 1
ATOM 2383 C CA . GLY B 1 130 ? -23.516 -9.031 -4.598 1 94.5 130 GLY B CA 1
ATOM 2384 C C . GLY B 1 130 ? -23.984 -10.453 -4.797 1 94.5 130 GLY B C 1
ATOM 2385 O O . GLY B 1 130 ? -25 -10.859 -4.227 1 94.5 130 GLY B O 1
ATOM 2386 N N . THR B 1 131 ? -23.344 -11.234 -5.594 1 97.38 131 THR B N 1
ATOM 2387 C CA . THR B 1 131 ? -23.719 -12.617 -5.848 1 97.38 131 THR B CA 1
ATOM 2388 C C . THR B 1 131 ? -22.906 -13.57 -4.98 1 97.38 131 THR B C 1
ATOM 2390 O O . THR B 1 131 ? -21.953 -13.156 -4.312 1 97.38 131 THR B O 1
ATOM 2393 N N . ARG B 1 132 ? -23.359 -14.82 -4.93 1 97.44 132 ARG B N 1
ATOM 2394 C CA . ARG B 1 132 ? -22.609 -15.859 -4.23 1 97.44 132 ARG B CA 1
ATOM 2395 C C . ARG B 1 132 ? -21.234 -16.062 -4.871 1 97.44 132 ARG B C 1
ATOM 2397 O O . ARG B 1 132 ? -20.25 -16.312 -4.172 1 97.44 132 ARG B O 1
ATOM 2404 N N . GLU B 1 133 ? -21.266 -16 -6.152 1 97.19 133 GLU B N 1
ATOM 2405 C CA . GLU B 1 133 ? -20 -16.125 -6.887 1 97.19 133 GLU B CA 1
ATOM 2406 C C . GLU B 1 133 ? -19.016 -15.039 -6.484 1 97.19 133 GLU B C 1
ATOM 2408 O O . GLU B 1 133 ? -17.812 -15.297 -6.355 1 97.19 133 GLU B O 1
ATOM 2413 N N . ALA B 1 134 ? -19.484 -13.836 -6.305 1 97.5 134 ALA B N 1
ATOM 2414 C CA . ALA B 1 134 ? -18.641 -12.727 -5.871 1 97.5 134 ALA B CA 1
ATOM 2415 C C . ALA B 1 134 ? -18.062 -12.984 -4.484 1 97.5 134 ALA B C 1
ATOM 2417 O O . ALA B 1 134 ? -16.875 -12.719 -4.238 1 97.5 134 ALA B O 1
ATOM 2418 N N . GLN B 1 135 ? -18.875 -13.516 -3.646 1 97.25 135 GLN B N 1
ATOM 2419 C CA . GLN B 1 135 ? -18.422 -13.836 -2.297 1 97.25 135 GLN B CA 1
ATOM 2420 C C . GLN B 1 135 ? -17.344 -14.914 -2.318 1 97.25 135 GLN B C 1
ATOM 2422 O O . GLN B 1 135 ? -16.344 -14.812 -1.605 1 97.25 135 GLN B O 1
ATOM 2427 N N . GLN B 1 136 ? -17.562 -15.883 -3.102 1 97.5 136 GLN B N 1
ATOM 2428 C CA . GLN B 1 136 ? -16.578 -16.953 -3.229 1 97.5 136 GLN B CA 1
ATOM 2429 C C . GLN B 1 136 ? -15.258 -16.422 -3.785 1 97.5 136 GLN B C 1
ATOM 2431 O O . GLN B 1 136 ? -14.188 -16.812 -3.324 1 97.5 136 GLN B O 1
ATOM 2436 N N . ALA B 1 137 ? -15.344 -15.57 -4.754 1 97.25 137 ALA B N 1
ATOM 2437 C CA . ALA B 1 137 ? -14.141 -14.961 -5.32 1 97.25 137 ALA B CA 1
ATOM 2438 C C . ALA B 1 137 ? -13.367 -14.188 -4.258 1 97.25 137 ALA B C 1
ATOM 2440 O O . ALA B 1 137 ? -12.133 -14.273 -4.195 1 97.25 137 ALA B O 1
ATOM 2441 N N . GLU B 1 138 ? -14.062 -13.438 -3.447 1 97.62 138 GLU B N 1
ATOM 2442 C CA . GLU B 1 138 ? -13.414 -12.68 -2.375 1 97.62 138 GLU B CA 1
ATOM 2443 C C . GLU B 1 138 ? -12.688 -13.609 -1.41 1 97.62 138 GLU B C 1
ATOM 2445 O O . GLU B 1 138 ? -11.539 -13.344 -1.033 1 97.62 138 GLU B O 1
ATOM 2450 N N . ASP B 1 139 ? -13.352 -14.711 -1.037 1 97.62 139 ASP B N 1
ATOM 2451 C CA . ASP B 1 139 ? -12.734 -15.68 -0.137 1 97.62 139 ASP B CA 1
ATOM 2452 C C . ASP B 1 139 ? -11.477 -16.281 -0.756 1 97.62 139 ASP B C 1
ATOM 2454 O O . ASP B 1 139 ? -10.43 -16.359 -0.106 1 97.62 139 ASP B O 1
ATOM 2458 N N . ASP B 1 140 ? -11.578 -16.688 -1.966 1 96.94 140 ASP B N 1
ATOM 2459 C CA . ASP B 1 140 ? -10.461 -17.328 -2.658 1 96.94 140 ASP B CA 1
ATOM 2460 C C . ASP B 1 140 ? -9.281 -16.359 -2.803 1 96.94 140 ASP B C 1
ATOM 2462 O O . ASP B 1 140 ? -8.133 -16.734 -2.525 1 96.94 140 ASP B O 1
ATOM 2466 N N . HIS B 1 141 ? -9.539 -15.125 -3.227 1 97.69 141 HIS B N 1
ATOM 2467 C CA . HIS B 1 141 ? -8.477 -14.156 -3.461 1 97.69 141 HIS B CA 1
ATOM 2468 C C . HIS B 1 141 ? -7.852 -13.695 -2.148 1 97.69 141 HIS B C 1
ATOM 2470 O O . HIS B 1 141 ? -6.672 -13.336 -2.107 1 97.69 141 HIS B O 1
ATOM 2476 N N . THR B 1 142 ? -8.648 -13.695 -1.089 1 97.75 142 THR B N 1
ATOM 2477 C CA . THR B 1 142 ? -8.094 -13.406 0.23 1 97.75 142 THR B CA 1
ATOM 2478 C C . THR B 1 142 ? -7.094 -14.477 0.649 1 97.75 142 THR B C 1
ATOM 2480 O O . THR B 1 142 ? -6.023 -14.156 1.174 1 97.75 142 THR B O 1
ATOM 2483 N N . LYS B 1 143 ? -7.441 -15.727 0.396 1 97.56 143 LYS B N 1
ATOM 2484 C CA . LYS B 1 143 ? -6.52 -16.812 0.68 1 97.56 143 LYS B CA 1
ATOM 2485 C C . LYS B 1 143 ? -5.238 -16.688 -0.141 1 97.56 143 LYS B C 1
ATOM 2487 O O . LYS B 1 143 ? -4.145 -16.938 0.362 1 97.56 143 LYS B O 1
ATOM 2492 N N . ILE B 1 144 ? -5.367 -16.281 -1.37 1 97.19 144 ILE B N 1
ATOM 2493 C CA . ILE B 1 144 ? -4.223 -16.094 -2.254 1 97.19 144 ILE B CA 1
ATOM 2494 C C . ILE B 1 144 ? -3.326 -14.992 -1.704 1 97.19 144 ILE B C 1
ATOM 2496 O O . ILE B 1 144 ? -2.102 -15.133 -1.673 1 97.19 144 ILE B O 1
ATOM 2500 N N . ALA B 1 145 ? -3.896 -13.891 -1.256 1 98.5 145 ALA B N 1
ATOM 2501 C CA . ALA B 1 145 ? -3.125 -12.789 -0.697 1 98.5 145 ALA B CA 1
ATOM 2502 C C . ALA B 1 145 ? -2.311 -13.242 0.512 1 98.5 145 ALA B C 1
ATOM 2504 O O . ALA B 1 145 ? -1.114 -12.953 0.604 1 98.5 145 ALA B O 1
ATOM 2505 N N . LYS B 1 146 ? -2.963 -13.977 1.357 1 98.44 146 LYS B N 1
ATOM 2506 C CA . LYS B 1 146 ? -2.301 -14.492 2.555 1 98.44 146 LYS B CA 1
ATOM 2507 C C . LYS B 1 146 ? -1.138 -15.406 2.189 1 98.44 146 LYS B C 1
ATOM 2509 O O . LYS B 1 146 ? -0.014 -15.211 2.656 1 98.44 146 LYS B O 1
ATOM 2514 N N . SER B 1 147 ? -1.391 -16.328 1.343 1 98.19 147 SER B N 1
ATOM 2515 C CA . SER B 1 147 ? -0.366 -17.297 0.977 1 98.19 147 SER B CA 1
ATOM 2516 C C . SER B 1 147 ? 0.777 -16.641 0.215 1 98.19 147 SER B C 1
ATOM 2518 O O . SER B 1 147 ? 1.927 -17.078 0.308 1 98.19 147 SER B O 1
ATOM 2520 N N . SER B 1 148 ? 0.454 -15.617 -0.559 1 98.5 148 SER B N 1
ATOM 2521 C CA . SER B 1 148 ? 1.483 -14.914 -1.314 1 98.5 148 SER B CA 1
ATOM 2522 C C . SER B 1 148 ? 2.461 -14.203 -0.385 1 98.5 148 SER B C 1
ATOM 2524 O O . SER B 1 148 ? 3.678 -14.289 -0.57 1 98.5 148 SER B O 1
ATOM 2526 N N . VAL B 1 149 ? 1.96 -13.477 0.644 1 98.75 149 VAL B N 1
ATOM 2527 C CA . VAL B 1 149 ? 2.82 -12.797 1.608 1 98.75 149 VAL B CA 1
ATOM 2528 C C . VAL B 1 149 ? 3.654 -13.828 2.369 1 98.75 149 VAL B C 1
ATOM 2530 O O . VAL B 1 149 ? 4.879 -13.703 2.447 1 98.75 149 VAL B O 1
ATOM 2533 N N . GLN B 1 150 ? 2.98 -14.828 2.859 1 98.06 150 GLN B N 1
ATOM 2534 C CA . GLN B 1 150 ? 3.662 -15.836 3.66 1 98.06 150 GLN B CA 1
ATOM 2535 C C . GLN B 1 150 ? 4.699 -16.594 2.828 1 98.06 150 GLN B C 1
ATOM 2537 O O . GLN B 1 150 ? 5.805 -16.859 3.305 1 98.06 150 GLN B O 1
ATOM 2542 N N . GLY B 1 151 ? 4.293 -16.938 1.615 1 98.38 151 GLY B N 1
ATOM 2543 C CA . GLY B 1 151 ? 5.234 -17.609 0.726 1 98.38 151 GLY B CA 1
ATOM 2544 C C . GLY B 1 151 ? 6.445 -16.75 0.404 1 98.38 151 GLY B C 1
ATOM 2545 O O . GLY B 1 151 ? 7.566 -17.266 0.311 1 98.38 151 GLY B O 1
ATOM 2546 N N . THR B 1 152 ? 6.27 -15.461 0.178 1 98.81 152 THR B N 1
ATOM 2547 C CA . THR B 1 152 ? 7.379 -14.555 -0.094 1 98.81 152 THR B CA 1
ATOM 2548 C C . THR B 1 152 ? 8.328 -14.484 1.101 1 98.81 152 THR B C 1
ATOM 2550 O O . THR B 1 152 ? 9.539 -14.594 0.941 1 98.81 152 THR B O 1
ATOM 2553 N N . ILE B 1 153 ? 7.785 -14.328 2.312 1 98.31 153 ILE B N 1
ATOM 2554 C CA . ILE B 1 153 ? 8.609 -14.266 3.516 1 98.31 153 ILE B CA 1
ATOM 2555 C C . ILE B 1 153 ? 9.406 -15.555 3.668 1 98.31 153 ILE B C 1
ATOM 2557 O O . ILE B 1 153 ? 10.594 -15.523 3.986 1 98.31 153 ILE B O 1
ATOM 2561 N N . LYS B 1 154 ? 8.734 -16.688 3.48 1 97.62 154 LYS B N 1
ATOM 2562 C CA . LYS B 1 154 ? 9.406 -17.969 3.561 1 97.62 154 LYS B CA 1
ATOM 2563 C C . LYS B 1 154 ? 10.562 -18.047 2.564 1 97.62 154 LYS B C 1
ATOM 2565 O O . LYS B 1 154 ? 11.656 -18.5 2.91 1 97.62 154 LYS B O 1
ATOM 2570 N N . MET B 1 155 ? 10.336 -17.625 1.352 1 98.56 155 MET B N 1
ATOM 2571 C CA . MET B 1 155 ? 11.375 -17.672 0.332 1 98.56 155 MET B CA 1
ATOM 2572 C C . MET B 1 155 ? 12.523 -16.719 0.691 1 98.56 155 MET B C 1
ATOM 2574 O O . MET B 1 155 ? 13.688 -17.062 0.489 1 98.56 155 MET B O 1
ATOM 2578 N N . LEU B 1 156 ? 12.211 -15.539 1.184 1 98.56 156 LEU B N 1
ATOM 2579 C CA . LEU B 1 156 ? 13.242 -14.602 1.623 1 98.56 156 LEU B CA 1
ATOM 2580 C C . LEU B 1 156 ? 14.172 -15.258 2.641 1 98.56 156 LEU B C 1
ATOM 2582 O O . LEU B 1 156 ? 15.391 -15.07 2.582 1 98.56 156 LEU B O 1
ATOM 2586 N N . ARG B 1 157 ? 13.625 -15.992 3.521 1 97.69 157 ARG B N 1
ATOM 2587 C CA . ARG B 1 157 ? 14.43 -16.672 4.539 1 97.69 157 ARG B CA 1
ATOM 2588 C C . ARG B 1 157 ? 15.352 -17.703 3.916 1 97.69 157 ARG B C 1
ATOM 2590 O O . ARG B 1 157 ? 16.516 -17.812 4.293 1 97.69 157 ARG B O 1
ATOM 2597 N N . ARG B 1 158 ? 14.812 -18.438 3.002 1 97.62 158 ARG B N 1
ATOM 2598 C CA . ARG B 1 158 ? 15.617 -19.422 2.301 1 97.62 158 ARG B CA 1
ATOM 2599 C C . ARG B 1 158 ? 16.766 -18.766 1.557 1 97.62 158 ARG B C 1
ATOM 2601 O O . ARG B 1 158 ? 17.906 -19.25 1.608 1 97.62 158 ARG B O 1
ATOM 2608 N N . LEU B 1 159 ? 16.469 -17.719 0.921 1 98.19 159 LEU B N 1
ATOM 2609 C CA . LEU B 1 159 ? 17.5 -17 0.177 1 98.19 159 LEU B CA 1
ATOM 2610 C C . LEU B 1 159 ? 18.562 -16.438 1.117 1 98.19 159 LEU B C 1
ATOM 2612 O O . LEU B 1 159 ? 19.75 -16.484 0.805 1 98.19 159 LEU B O 1
ATOM 2616 N N . ALA B 1 160 ? 18.109 -15.859 2.217 1 97.5 160 ALA B N 1
ATOM 2617 C CA . ALA B 1 160 ? 19.062 -15.328 3.199 1 97.5 160 ALA B CA 1
ATOM 2618 C C . ALA B 1 160 ? 19.984 -16.422 3.715 1 97.5 160 ALA B C 1
ATOM 2620 O O . ALA B 1 160 ? 21.203 -16.203 3.842 1 97.5 160 ALA B O 1
ATOM 2621 N N . GLU B 1 161 ? 19.406 -17.562 3.992 1 96.25 161 GLU B N 1
ATOM 2622 C CA . GLU B 1 161 ? 20.188 -18.688 4.469 1 96.25 161 GLU B CA 1
ATOM 2623 C C . GLU B 1 161 ? 21.234 -19.125 3.432 1 96.25 161 GLU B C 1
ATOM 2625 O O . GLU B 1 161 ? 22.328 -19.531 3.789 1 96.25 161 GLU B O 1
ATOM 2630 N N . ALA B 1 162 ? 20.922 -19 2.229 1 97.38 162 ALA B N 1
ATOM 2631 C CA . ALA B 1 162 ? 21.797 -19.391 1.132 1 97.38 162 ALA B CA 1
ATOM 2632 C C . ALA B 1 162 ? 22.734 -18.25 0.74 1 97.38 162 ALA B C 1
ATOM 2634 O O . ALA B 1 162 ? 23.5 -18.359 -0.213 1 97.38 162 ALA B O 1
ATOM 2635 N N . ASN B 1 163 ? 22.625 -17.062 1.412 1 97.12 163 ASN B N 1
ATOM 2636 C CA . ASN B 1 163 ? 23.422 -15.875 1.167 1 97.12 163 ASN B CA 1
ATOM 2637 C C . ASN B 1 163 ? 23.203 -15.336 -0.241 1 97.12 163 ASN B C 1
ATOM 2639 O O . ASN B 1 163 ? 24.156 -14.969 -0.928 1 97.12 163 ASN B O 1
ATOM 2643 N N . LEU B 1 164 ? 21.922 -15.344 -0.596 1 97.62 164 LEU B N 1
ATOM 2644 C CA . LEU B 1 164 ? 21.578 -14.898 -1.943 1 97.62 164 LEU B CA 1
ATOM 2645 C C . LEU B 1 164 ? 20.844 -13.562 -1.905 1 97.62 164 LEU B C 1
ATOM 2647 O O . LEU B 1 164 ? 20.234 -13.156 -2.9 1 97.62 164 LEU B O 1
ATOM 2651 N N . LEU B 1 165 ? 20.875 -12.992 -0.72 1 96.38 165 LEU B N 1
ATOM 2652 C CA . LEU B 1 165 ? 20.219 -11.695 -0.582 1 96.38 165 LEU B CA 1
ATOM 2653 C C . LEU B 1 165 ? 21.25 -10.586 -0.354 1 96.38 165 LEU B C 1
ATOM 2655 O O . LEU B 1 165 ? 22.328 -10.844 0.169 1 96.38 165 LEU B O 1
#

InterPro domains:
  IPR015075 Acetylaranotin biosynthesis cluster protein L [PF08982] (6-161)
  IPR023393 START-like domain superfamily [G3DSA:3.30.530.20] (7-164)

Foldseek 3Di:
DDKDKEKDKDFLDDPDPVADDDDLVLLQVLVLCCVQAVVLQDVQFDDKHWPDADDPRQKTKMWTAGDLVPVVDPRRGHIWIWIWGDDPRFKIKIAGPPGKIKMWGWDADPPRTIMTMMMITDDDPVDDPPDPVSVVVNVVVNVVRVCSRVSSSVSSSVCVVVVND/DDKDKDKDKDFLDDPDPVADDDDLVLLQVLVLVCVQAVVLQDVQFDDKHWPDADDPRQKTKMWTAGDLVPVVDPRHGHIWIWIWGDDPRFKIKIAGPPGKIKMWGWDADPPRTIMTMMMITDDDPVDDPPDPVSVVVNVVVNVVRVCSRVSSSVSSSVCVVVVND

Solvent-accessible surface area (backbone atoms only — not comparable to full-atom values): 17309 Å² total; per-residue (Å²): 91,27,75,48,45,45,3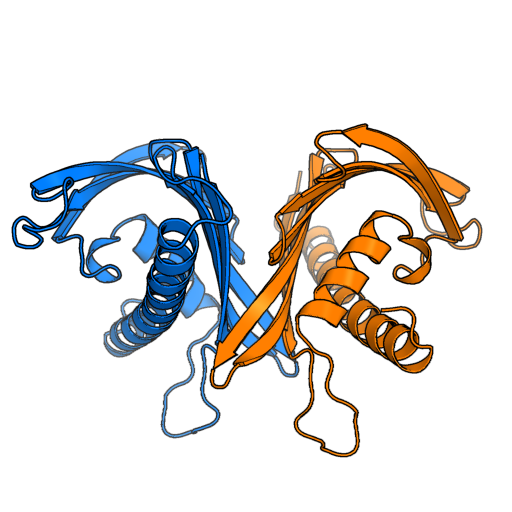9,28,36,44,67,69,56,68,87,53,80,88,50,83,76,74,51,70,66,40,52,42,49,40,55,54,44,37,72,68,40,39,38,78,51,34,86,61,27,74,39,62,45,77,77,43,72,40,80,93,66,32,33,34,32,33,34,37,29,28,34,62,82,42,69,86,43,94,53,38,60,34,74,46,58,32,41,37,36,52,43,68,77,21,35,37,38,37,40,40,76,89,69,21,37,39,34,47,32,42,26,40,28,77,94,68,39,41,32,42,36,41,39,37,42,41,63,37,72,91,33,51,74,92,38,70,67,37,52,50,49,51,54,52,52,50,52,48,46,48,50,50,54,53,41,39,54,55,42,45,51,54,34,48,74,69,66,72,82,91,28,74,48,47,46,39,25,37,43,67,69,58,69,87,54,80,88,52,83,75,76,50,70,67,40,53,41,48,38,54,53,44,38,73,68,39,41,38,76,49,35,85,61,27,74,39,62,45,78,76,44,73,40,80,92,65,31,32,34,31,33,34,35,28,28,34,62,82,43,68,85,43,94,53,39,60,34,72,46,57,35,41,38,34,51,42,67,80,23,34,38,39,38,40,39,78,90,69,20,36,39,35,46,33,44,26,40,29,76,93,68,38,42,33,43,36,39,38,36,42,40,62,38,69,91,33,51,72,91,38,71,67,37,53,50,50,51,54,53,52,49,51,49,45,48,50,49,54,52,38,39,53,54,42,46,50,54,34,50,74,68,67,69,84

Organism: NCBI:txid41062

Sequence (330 aa):
MLNLNIAYTEPVNYSDESIPTLTRAQVWNGLKQKVRLPQRFIPSFDDSRIIEERDDGSYIVREAHVKDSLHESPMAGKWVREECQLHEPVKTYFTLPGGSTIQNILSVGPDQTLYLTFTYDWKLPDIEPGTREAQQAEDDHTKIAKSSVQGTIKMLRRLAEANLLMLNLNIAYTEPVNYSDESIPTLTRAQVWNGLKQKVRLPQRFIPSFDDSRIIEERDDGSYIVREAHVKDSLHESPMAGKWVREECQLHEPVKTYFTLPGGSTIQNILSVGPDQTLYLTFTYDWKLPDIEPGTREAQQAEDDHTKIAKSSVQGTIKMLRRLAEANLL

Nearest PDB structures (foldseek):
  8qhh-assembly1_A  TM=6.814E-01  e=2.190E-06  Actinidia deliciosa
  2bk0-assembly2_B  TM=6.328E-01  e=4.463E-06  Apium graveolens
  2il5-assembly1_A  TM=6.625E-01  e=6.070E-05  Staphylococcus aureus subsp. aureus USA300
  8es5-assembly1_B  TM=6.489E-01  e=7.253E-05  Pseudomonas aeruginosa PA14
  7v28-assembly1_A  TM=3.551E-01  e=1.603E-02  Comamonas testosteroni KF-1